Protein AF-A0A4R7LMK9-F1 (afdb_monomer_lite)

Secondary structure (DSSP, 8-state):
----PPP------S--SS-------------------------------HHHHHHHHHHHHHHHHHHH---HHHHHHHHHHHHH-TTS-HHHHHHHHHHHHHHHHHH-HHHHHHHH--TTHHHHHHHHHHHHHHHTTS--TT-TT-SS-EE-HHHHTTS-SEEEEEEEE-TT-EEEEEEEEESSTTSPPEEEEEEEETT---GGGEEEEEEEGGGHHHHHHHHHHHHHTTS--

pLDDT: mean 82.04, std 24.04, range [24.72, 98.75]

Foldseek 3Di:
DDDDDDDDDDDPDDPPDDDDDDDDDDDDDDDDDDDDDDDDDPPPPPPCPPLNVVVVVVLVVLLVVLQPDQDLVVLVVQLVCLVPDPSDDPVSSVVNNLSSLQSCCVRPVPSSCVPVNQLCVVVQVLQQVLQVVLVVPADLVQFPPDAGKDFDPCVVVVQFSGWIKGKGAHPQQKIWMWIWTGRGSPGQIKIKTWIARPPDPDPVRIDIDIGHPVCSVVSSVVRSVNCVVPGDD

Organism: NCBI:txid1242689

Sequence (233 aa):
MRSVCFEPDLYLVSALRRMCINCYISYLVAPLHMTIYDLAPVVGRIELTSEKKQIDKQVAVAKERISSLSDPKALLRFHENVERFQGIDEVQREDLIQLIEERLRSVSPSAATKVFGPKDSEAREILEQVFLRTCSEFDLSQNQVKNGVKTGGDMIAGRKHVDVYISYKNDDKWRASLAWLQDTTADVPNLRVEKLQVGSQDKTNREEALFTVLQVDLAEQKYRQMLRTIVHQ

Structure (mmCIF, N/CA/C/O backbone):
data_AF-A0A4R7LMK9-F1
#
_entry.id   AF-A0A4R7LMK9-F1
#
loop_
_atom_site.group_PDB
_atom_site.id
_atom_site.type_symbol
_atom_site.label_atom_id
_atom_site.label_alt_id
_atom_site.label_comp_id
_atom_site.label_asym_id
_atom_site.label_entity_id
_atom_site.label_seq_id
_atom_site.pdbx_PDB_ins_code
_atom_site.Cartn_x
_atom_site.Cartn_y
_atom_site.Cartn_z
_atom_site.occupancy
_atom_site.B_iso_or_equiv
_atom_site.auth_seq_id
_atom_site.auth_comp_id
_atom_site.auth_asym_id
_atom_site.auth_atom_id
_atom_site.pdbx_PDB_model_num
ATOM 1 N N . MET A 1 1 ? 18.761 -27.639 -23.276 1.00 37.62 1 MET A N 1
ATOM 2 C CA . MET A 1 1 ? 18.429 -28.199 -21.944 1.00 37.62 1 MET A CA 1
ATOM 3 C C . MET A 1 1 ? 17.131 -27.556 -21.479 1.00 37.62 1 MET A C 1
ATOM 5 O O . MET A 1 1 ? 16.884 -26.419 -21.843 1.00 37.62 1 MET A O 1
ATOM 9 N N . ARG A 1 2 ? 16.265 -28.352 -20.848 1.00 28.80 2 ARG A N 1
ATOM 10 C CA . ARG A 1 2 ? 14.797 -28.231 -20.835 1.00 28.80 2 ARG A CA 1
ATOM 11 C C . ARG A 1 2 ? 14.251 -26.950 -20.184 1.00 28.80 2 ARG A C 1
ATOM 13 O O . ARG A 1 2 ? 14.739 -26.533 -19.140 1.00 28.80 2 ARG A O 1
ATOM 20 N N . SER A 1 3 ? 13.200 -26.409 -20.803 1.00 35.91 3 SER A N 1
ATOM 21 C CA . SER A 1 3 ? 12.288 -25.401 -20.261 1.00 35.91 3 SER A CA 1
ATOM 22 C C . SER A 1 3 ? 11.519 -25.950 -19.060 1.00 35.91 3 SER A C 1
ATOM 24 O O . SER A 1 3 ? 11.050 -27.089 -19.108 1.00 35.91 3 SER A O 1
ATOM 26 N N . VAL A 1 4 ? 11.327 -25.130 -18.028 1.00 33.06 4 VAL A N 1
ATOM 27 C CA . VAL A 1 4 ? 10.379 -25.412 -16.943 1.00 33.06 4 VAL A CA 1
ATOM 28 C C . VAL A 1 4 ? 9.548 -24.152 -16.714 1.00 33.06 4 VAL A C 1
ATOM 30 O O . VAL A 1 4 ? 9.903 -23.288 -15.918 1.00 33.06 4 VAL A O 1
ATOM 33 N N . CYS A 1 5 ? 8.462 -24.035 -17.474 1.00 29.86 5 CYS A N 1
ATOM 34 C CA . CYS A 1 5 ? 7.319 -23.214 -17.097 1.00 29.86 5 CYS A CA 1
ATOM 35 C C . CYS A 1 5 ? 6.487 -24.060 -16.129 1.00 29.86 5 CYS A C 1
ATOM 37 O O . CYS A 1 5 ? 6.163 -25.206 -16.431 1.00 29.86 5 CYS A O 1
ATOM 39 N N . PHE A 1 6 ? 6.241 -23.524 -14.940 1.00 31.88 6 PHE A N 1
ATOM 40 C CA . PHE A 1 6 ? 5.515 -24.186 -13.863 1.00 31.88 6 PHE A CA 1
ATOM 41 C C . PHE A 1 6 ? 4.008 -24.111 -14.163 1.00 31.88 6 PHE A C 1
ATOM 43 O O . PHE A 1 6 ? 3.485 -23.015 -14.369 1.00 31.88 6 PHE A O 1
ATOM 50 N N . GLU A 1 7 ? 3.327 -25.256 -14.219 1.00 32.62 7 GLU A N 1
ATOM 51 C CA . GLU A 1 7 ? 1.860 -25.337 -14.243 1.00 32.62 7 GLU A CA 1
ATOM 52 C C . GLU A 1 7 ? 1.294 -24.989 -12.853 1.00 32.62 7 GLU A C 1
ATOM 54 O O . GLU A 1 7 ? 1.869 -25.419 -11.848 1.00 32.62 7 GLU A O 1
ATOM 59 N N . PRO A 1 8 ? 0.177 -24.246 -12.747 1.00 35.94 8 PRO A N 1
ATOM 60 C CA . PRO A 1 8 ? -0.530 -24.090 -11.487 1.00 35.94 8 PRO A CA 1
ATOM 61 C C . PRO A 1 8 ? -1.739 -25.032 -11.433 1.00 35.94 8 PRO A C 1
ATOM 63 O O . PRO A 1 8 ? -2.752 -24.789 -12.087 1.00 35.94 8 PRO A O 1
ATOM 66 N N . ASP A 1 9 ? -1.645 -26.067 -10.597 1.00 32.91 9 ASP A N 1
ATOM 67 C CA . ASP A 1 9 ? -2.795 -26.862 -10.163 1.00 32.91 9 ASP A CA 1
ATOM 68 C C . ASP A 1 9 ? -3.298 -26.388 -8.788 1.00 32.91 9 ASP A C 1
ATOM 70 O O . ASP A 1 9 ? -2.540 -26.256 -7.827 1.00 32.91 9 ASP A O 1
ATOM 74 N N . LEU A 1 10 ? -4.609 -26.133 -8.753 1.00 37.41 10 LEU A N 1
ATOM 75 C CA . LEU A 1 10 ? -5.544 -26.103 -7.622 1.00 37.41 10 LEU A CA 1
ATOM 76 C C . LEU A 1 10 ? -5.062 -25.588 -6.252 1.00 37.41 10 LEU A C 1
ATOM 78 O O . LEU A 1 10 ? -4.618 -26.361 -5.412 1.00 37.41 10 LEU A O 1
ATOM 82 N N . TYR A 1 11 ? -5.424 -24.341 -5.932 1.00 34.44 11 TYR A N 1
ATOM 83 C CA . TYR A 1 11 ? -5.913 -23.974 -4.593 1.00 34.44 11 TYR A CA 1
ATOM 84 C C . TYR A 1 11 ? -7.091 -22.998 -4.724 1.00 34.44 11 TYR A C 1
ATOM 86 O O . TYR A 1 11 ? -6.986 -21.789 -4.541 1.00 34.44 11 TYR A O 1
ATOM 94 N N . LEU A 1 12 ? -8.244 -23.563 -5.090 1.00 40.00 12 LEU A N 1
ATOM 95 C CA . LEU A 1 12 ? -9.549 -22.957 -4.856 1.00 40.00 12 LEU A CA 1
ATOM 96 C C . LEU A 1 12 ? -9.924 -23.211 -3.384 1.00 40.00 12 LEU A C 1
ATOM 98 O O . LEU A 1 12 ? -9.731 -24.324 -2.903 1.00 40.00 12 LEU A O 1
ATOM 102 N N . VAL A 1 13 ? -10.528 -22.204 -2.742 1.00 37.47 13 VAL A N 1
ATOM 103 C CA . VAL A 1 13 ? -11.189 -22.172 -1.410 1.00 37.47 13 VAL A CA 1
ATOM 104 C C . VAL A 1 13 ? -10.466 -21.263 -0.403 1.00 37.47 13 VAL A C 1
ATOM 106 O O . VAL A 1 13 ? -9.799 -21.719 0.520 1.00 37.47 13 VAL A O 1
ATOM 109 N N . SER A 1 14 ? -10.675 -19.949 -0.563 1.00 34.84 14 SER A N 1
ATOM 110 C CA . SER A 1 14 ? -10.770 -18.979 0.554 1.00 34.84 14 SER A CA 1
ATOM 111 C C . SER A 1 14 ? -11.263 -17.572 0.150 1.00 34.84 14 SER A C 1
ATOM 113 O O . SER A 1 14 ? -11.547 -16.766 1.030 1.00 34.84 14 SER A O 1
ATOM 115 N N . ALA A 1 15 ? -11.481 -17.271 -1.136 1.00 33.56 15 ALA A N 1
ATOM 116 C CA . ALA A 1 15 ? -11.862 -15.928 -1.607 1.00 33.56 15 ALA A CA 1
ATOM 117 C C . ALA A 1 15 ? -13.372 -15.715 -1.887 1.00 33.56 15 ALA A C 1
ATOM 119 O O . ALA A 1 15 ? -13.746 -15.044 -2.844 1.00 33.56 15 ALA A O 1
ATOM 120 N N . LEU A 1 16 ? -14.270 -16.262 -1.059 1.00 34.69 16 LEU A N 1
ATOM 121 C CA . LEU A 1 16 ? -15.720 -15.998 -1.150 1.00 34.69 16 LEU A CA 1
ATOM 122 C C . LEU A 1 16 ? -16.279 -15.484 0.179 1.00 34.69 16 LEU A C 1
ATOM 124 O O . LEU A 1 16 ? -17.093 -16.140 0.828 1.00 34.69 16 LEU A O 1
ATOM 128 N N . ARG A 1 17 ? -15.839 -14.289 0.598 1.00 38.25 17 ARG A N 1
ATOM 129 C CA . ARG A 1 17 ? -16.524 -13.552 1.675 1.00 38.25 17 ARG A CA 1
ATOM 130 C C . ARG A 1 17 ? -16.556 -12.025 1.573 1.00 38.25 17 ARG A C 1
ATOM 132 O O . ARG A 1 17 ? -17.010 -11.396 2.519 1.00 38.25 17 ARG A O 1
ATOM 139 N N . ARG A 1 18 ? -16.163 -11.416 0.449 1.00 39.69 18 ARG A N 1
ATOM 140 C CA . ARG A 1 18 ? -16.320 -9.962 0.233 1.00 39.69 18 ARG A CA 1
ATOM 141 C C . ARG A 1 18 ? -16.639 -9.614 -1.222 1.00 39.69 18 ARG A C 1
ATOM 143 O O . ARG A 1 18 ? -15.867 -8.940 -1.880 1.00 39.69 18 ARG A O 1
ATOM 150 N N . MET A 1 19 ? -17.779 -10.076 -1.730 1.00 32.81 19 MET A N 1
ATOM 151 C CA . MET A 1 19 ? -18.408 -9.503 -2.929 1.00 32.81 19 MET A CA 1
ATOM 152 C C . MET A 1 19 ? -19.924 -9.696 -2.849 1.00 32.81 19 MET A C 1
ATOM 154 O O . MET A 1 19 ? -20.408 -10.807 -3.031 1.00 32.81 19 MET A O 1
ATOM 158 N N . CYS A 1 20 ? -20.631 -8.614 -2.528 1.00 31.48 20 CYS A N 1
ATOM 159 C CA . CYS A 1 20 ? -22.032 -8.253 -2.813 1.00 31.48 20 CYS A CA 1
ATOM 160 C C . CYS A 1 20 ? -22.280 -7.026 -1.912 1.00 31.48 20 CYS A C 1
ATOM 162 O O . CYS A 1 20 ? -22.049 -7.111 -0.716 1.00 31.48 20 CYS A O 1
ATOM 164 N N . ILE A 1 21 ? -22.663 -5.842 -2.383 1.00 35.81 21 ILE A N 1
ATOM 165 C CA . ILE A 1 21 ? -23.844 -5.546 -3.194 1.00 35.81 21 ILE A CA 1
ATOM 166 C C . ILE A 1 21 ? -23.544 -4.311 -4.061 1.00 35.81 21 ILE A C 1
ATOM 168 O O . ILE A 1 21 ? -23.331 -3.224 -3.539 1.00 35.81 21 ILE A O 1
ATOM 172 N N . ASN A 1 22 ? -23.570 -4.470 -5.383 1.00 33.06 22 ASN A N 1
ATOM 173 C CA . ASN A 1 22 ? -24.207 -3.502 -6.280 1.00 33.06 22 ASN A CA 1
ATOM 174 C C . ASN A 1 22 ? -24.454 -4.179 -7.630 1.00 33.06 22 ASN A C 1
ATOM 176 O O . ASN A 1 22 ? -23.623 -4.192 -8.535 1.00 33.06 22 ASN A O 1
ATOM 180 N N . CYS A 1 23 ? -25.616 -4.825 -7.697 1.00 35.12 23 CYS A N 1
ATOM 181 C CA . CYS A 1 23 ? -26.185 -5.407 -8.899 1.00 35.12 23 CYS A CA 1
ATOM 182 C C . CYS A 1 23 ? -26.951 -4.328 -9.676 1.00 35.12 23 CYS A C 1
ATOM 184 O O . CYS A 1 23 ? -27.783 -3.626 -9.110 1.00 35.12 23 CYS A O 1
ATOM 186 N N . TYR A 1 24 ? -26.679 -4.250 -10.978 1.00 35.84 24 TYR A N 1
ATOM 187 C CA . TYR A 1 24 ? -27.678 -4.387 -12.042 1.00 35.84 24 TYR A CA 1
ATOM 188 C C . TYR A 1 24 ? -29.118 -3.929 -11.736 1.00 35.84 24 TYR A C 1
ATOM 190 O O . TYR A 1 24 ? -29.869 -4.682 -11.128 1.00 35.84 24 TYR A O 1
ATOM 198 N N . ILE A 1 25 ? -29.544 -2.809 -12.338 1.00 35.81 25 ILE A N 1
ATOM 199 C CA . ILE A 1 25 ? -30.843 -2.705 -13.031 1.00 35.81 25 ILE A CA 1
ATOM 200 C C . ILE A 1 25 ? -30.643 -1.831 -14.279 1.00 35.81 25 ILE A C 1
ATOM 202 O O . ILE A 1 25 ? -30.427 -0.627 -14.187 1.00 35.81 25 ILE A O 1
ATOM 206 N N . SER A 1 26 ? -30.725 -2.447 -15.457 1.00 38.16 26 SER A N 1
ATOM 207 C CA . SER A 1 26 ? -31.083 -1.765 -16.705 1.00 38.16 26 SER A CA 1
ATOM 208 C C . SER A 1 26 ? -32.557 -2.053 -16.974 1.00 38.16 26 SER A C 1
ATOM 210 O O . SER A 1 26 ? -32.934 -3.215 -16.873 1.00 38.16 26 SER A O 1
ATOM 212 N N . TYR A 1 27 ? -33.365 -1.030 -17.272 1.00 33.84 27 TYR A N 1
ATOM 213 C CA . TYR A 1 27 ? -34.344 -0.953 -18.376 1.00 33.84 27 TYR A CA 1
ATOM 214 C C . TYR A 1 27 ? -35.380 0.169 -18.157 1.00 33.84 27 TYR A C 1
ATOM 216 O O . TYR A 1 27 ? -35.880 0.360 -17.054 1.00 33.84 27 TYR A O 1
ATOM 224 N N . LEU A 1 28 ? -35.745 0.791 -19.290 1.00 33.31 28 LEU A N 1
ATOM 225 C CA . LEU A 1 28 ? -36.961 1.562 -19.615 1.00 33.31 28 LEU A CA 1
ATOM 226 C C . LEU A 1 28 ? -37.014 3.060 -19.269 1.00 33.31 28 LEU A C 1
ATOM 228 O O . LEU A 1 28 ? -37.297 3.449 -18.144 1.00 33.31 28 LEU A O 1
ATOM 232 N N . VAL A 1 29 ? -36.943 3.894 -20.319 1.00 32.19 29 VAL A N 1
ATOM 233 C CA . VAL A 1 29 ? -37.694 5.159 -20.385 1.00 32.19 29 VAL A CA 1
ATOM 234 C C . VAL A 1 29 ? -38.287 5.333 -21.790 1.00 32.19 29 VAL A C 1
ATOM 236 O O . VAL A 1 29 ? -37.568 5.559 -22.759 1.00 32.19 29 VAL A O 1
ATOM 239 N N . ALA A 1 30 ? -39.614 5.261 -21.875 1.00 31.61 30 ALA A N 1
ATOM 240 C CA . ALA A 1 30 ? -40.430 6.016 -22.823 1.00 31.61 30 ALA A CA 1
ATOM 241 C C . ALA A 1 30 ? -41.624 6.607 -22.039 1.00 31.61 30 ALA A C 1
ATOM 243 O O . ALA A 1 30 ? -42.015 6.027 -21.023 1.00 31.61 30 ALA A O 1
ATOM 244 N N . PRO A 1 31 ? -42.159 7.776 -22.438 1.00 49.94 31 PRO A N 1
ATOM 245 C CA . PRO A 1 31 ? -42.809 8.701 -21.517 1.00 49.94 31 PRO A CA 1
ATOM 246 C C . PRO A 1 31 ? -44.334 8.572 -21.535 1.00 49.94 31 PRO A C 1
ATOM 248 O O . PRO A 1 31 ? -44.941 8.512 -22.602 1.00 49.94 31 PRO A O 1
ATOM 251 N N . LEU A 1 32 ? -44.964 8.643 -20.361 1.00 34.53 32 LEU A N 1
ATOM 252 C CA . LEU A 1 32 ? -46.380 8.981 -20.247 1.00 34.53 32 LEU A CA 1
ATOM 253 C C . LEU A 1 32 ? -46.593 10.077 -19.200 1.00 34.53 32 LEU A C 1
ATOM 255 O O . LEU A 1 32 ? -45.971 10.116 -18.144 1.00 34.53 32 LEU A O 1
ATOM 259 N N . HIS A 1 33 ? -47.445 10.998 -19.627 1.00 32.94 33 HIS A N 1
ATOM 260 C CA . HIS A 1 33 ? -47.893 12.250 -19.039 1.00 32.94 33 HIS A CA 1
ATOM 261 C C . HIS A 1 33 ? -48.640 12.115 -17.698 1.00 32.94 33 HIS A C 1
ATOM 263 O O . HIS A 1 33 ? -49.205 11.066 -17.411 1.00 32.94 33 HIS A O 1
ATOM 269 N N . MET A 1 34 ? -48.782 13.282 -17.039 1.00 24.72 34 MET A N 1
ATOM 270 C CA . MET A 1 34 ? -49.748 13.649 -15.979 1.00 24.72 34 MET A CA 1
ATOM 271 C C . MET A 1 34 ? -49.436 13.111 -14.570 1.00 24.72 34 MET A C 1
ATOM 273 O O . MET A 1 34 ? -49.134 11.944 -14.399 1.00 24.72 34 MET A O 1
ATOM 277 N N . THR A 1 35 ? -49.494 13.880 -13.481 1.00 31.81 35 THR A N 1
ATOM 278 C CA . THR A 1 35 ? -50.023 15.232 -13.225 1.00 31.81 35 THR A CA 1
ATOM 279 C C . THR A 1 35 ? -49.386 15.761 -11.939 1.00 31.81 35 THR A C 1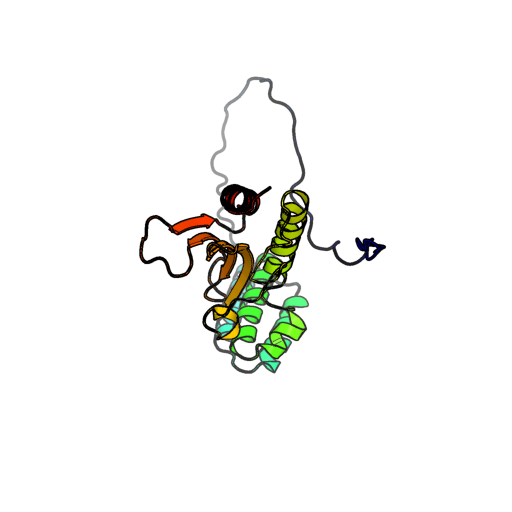
ATOM 281 O O . THR A 1 35 ? -49.154 15.008 -10.999 1.00 31.81 35 THR A O 1
ATOM 284 N N . ILE A 1 36 ? -49.154 17.071 -11.905 1.00 36.91 36 ILE A N 1
ATOM 285 C CA . ILE A 1 36 ? -48.887 17.872 -10.709 1.00 36.91 36 ILE A CA 1
ATOM 286 C C . ILE A 1 36 ? -50.154 17.869 -9.848 1.00 36.91 36 ILE A C 1
ATOM 288 O O . ILE A 1 36 ? -51.176 18.291 -10.369 1.00 36.91 36 ILE A O 1
ATOM 292 N N . TYR A 1 37 ? -50.080 17.430 -8.589 1.00 29.05 37 TYR A N 1
ATOM 293 C CA . TYR A 1 37 ? -50.735 18.055 -7.428 1.00 29.05 37 TYR A CA 1
ATOM 294 C C . TYR A 1 37 ? -50.064 17.553 -6.140 1.00 29.05 37 TYR A C 1
ATOM 296 O O . TYR A 1 37 ? -50.008 16.354 -5.891 1.00 29.05 37 TYR A O 1
ATOM 304 N N . ASP A 1 38 ? -49.533 18.523 -5.392 1.00 33.34 38 ASP A N 1
ATOM 305 C CA . ASP A 1 38 ? -49.321 18.587 -3.944 1.00 33.34 38 ASP A CA 1
ATOM 306 C C . ASP A 1 38 ? -48.734 17.379 -3.204 1.00 33.34 38 ASP A C 1
ATOM 308 O O . ASP A 1 38 ? -49.377 16.351 -3.032 1.00 33.34 38 ASP A O 1
ATOM 312 N N . LEU A 1 39 ? -47.522 17.577 -2.665 1.00 30.62 39 LEU A N 1
ATOM 313 C CA . LEU A 1 39 ? -47.178 17.440 -1.238 1.00 30.62 39 LEU A CA 1
ATOM 314 C C . LEU A 1 39 ? -45.649 17.556 -1.077 1.00 30.62 39 LEU A C 1
ATOM 316 O O . LEU A 1 39 ? -44.918 16.568 -1.055 1.00 30.62 39 LEU A O 1
ATOM 320 N N . ALA A 1 40 ? -45.151 18.782 -0.921 1.00 31.36 40 ALA A N 1
ATOM 321 C CA . ALA A 1 40 ? -43.914 19.024 -0.181 1.00 31.36 40 ALA A CA 1
ATOM 322 C C . ALA A 1 40 ? -44.292 19.700 1.152 1.00 31.36 40 ALA A C 1
ATOM 324 O O . ALA A 1 40 ? -45.221 20.508 1.140 1.00 31.36 40 ALA A O 1
ATOM 325 N N . PRO A 1 41 ? -43.608 19.448 2.286 1.00 38.25 41 PRO A N 1
ATOM 326 C CA . PRO A 1 41 ? -42.420 18.622 2.471 1.00 38.25 41 PRO A CA 1
ATOM 327 C C . PRO A 1 41 ? -42.631 17.555 3.564 1.00 38.25 41 PRO A C 1
ATOM 329 O O . PRO A 1 41 ? -42.744 17.888 4.741 1.00 38.25 41 PRO A O 1
ATOM 332 N N . VAL A 1 42 ? -42.530 16.261 3.246 1.00 41.16 42 VAL A N 1
ATOM 333 C CA . VAL A 1 42 ? -42.122 15.283 4.277 1.00 41.16 42 VAL A CA 1
ATOM 334 C C . VAL A 1 42 ? -40.597 15.306 4.352 1.00 41.16 42 VAL A C 1
ATOM 336 O O . VAL A 1 42 ? -39.915 14.310 4.146 1.00 41.16 42 VAL A O 1
ATOM 339 N N . VAL A 1 43 ? -40.033 16.475 4.674 1.00 42.66 43 VAL A N 1
ATOM 340 C CA . VAL A 1 43 ? -38.755 16.505 5.389 1.00 42.66 43 VAL A CA 1
ATOM 341 C C . VAL A 1 43 ? -39.132 16.180 6.825 1.00 42.66 43 VAL A C 1
ATOM 343 O O . VAL A 1 43 ? -39.232 17.049 7.690 1.00 42.66 43 VAL A O 1
ATOM 346 N N . GLY A 1 44 ? -39.457 14.903 7.039 1.00 39.12 44 GLY A N 1
ATOM 347 C CA . GLY A 1 44 ? -39.558 14.338 8.364 1.00 39.12 44 GLY A CA 1
ATOM 348 C C . GLY A 1 44 ? -38.216 14.599 9.015 1.00 39.12 44 GLY A C 1
ATOM 349 O O . GLY A 1 44 ? -37.203 14.018 8.637 1.00 39.12 44 GLY A O 1
ATOM 350 N N . ARG A 1 45 ? -38.200 15.540 9.954 1.00 44.09 45 ARG A N 1
ATOM 351 C CA . ARG A 1 45 ? -37.156 15.643 10.956 1.00 44.09 45 ARG A CA 1
ATOM 352 C C . ARG A 1 45 ? -37.184 14.282 11.654 1.00 44.09 45 ARG A C 1
ATOM 354 O O . ARG A 1 45 ? -38.049 14.053 12.488 1.00 44.09 45 ARG A O 1
ATOM 361 N N . ILE A 1 46 ? -36.349 13.344 11.200 1.00 48.12 46 ILE A N 1
ATOM 362 C CA . ILE A 1 46 ? -36.231 12.017 11.800 1.00 48.12 46 ILE A CA 1
ATOM 363 C C . ILE A 1 46 ? -35.713 12.286 13.207 1.00 48.12 46 ILE A C 1
ATOM 365 O O . ILE A 1 46 ? -34.527 12.549 13.407 1.00 48.12 46 ILE A O 1
ATOM 369 N N . GLU A 1 47 ? -36.621 12.323 14.176 1.00 49.69 47 GLU A N 1
ATOM 370 C CA . GLU A 1 47 ? -36.267 12.243 15.580 1.00 49.69 47 GLU A CA 1
ATOM 371 C C . GLU A 1 47 ? -35.569 10.896 15.746 1.00 49.69 47 GLU A C 1
ATOM 373 O O . GLU A 1 47 ? -36.205 9.846 15.795 1.00 49.69 47 GLU A O 1
ATOM 378 N N . LEU A 1 48 ? -34.232 10.919 15.716 1.00 54.72 48 LEU A N 1
ATOM 379 C CA . LEU A 1 48 ? -33.410 9.779 16.097 1.00 54.72 48 LEU A CA 1
ATOM 380 C C . LEU A 1 48 ? -33.970 9.266 17.422 1.00 54.72 48 LEU A C 1
ATOM 382 O O . LEU A 1 48 ? -34.019 10.023 18.397 1.00 54.72 48 LEU A O 1
ATOM 386 N N . THR A 1 49 ? -34.429 8.013 17.432 1.00 68.00 49 THR A N 1
ATOM 387 C CA . THR A 1 49 ? -34.995 7.390 18.628 1.00 68.00 49 THR A CA 1
ATOM 388 C C . THR A 1 49 ? -34.021 7.588 19.791 1.00 68.00 49 THR A C 1
ATOM 390 O O . THR A 1 49 ? -32.798 7.568 19.609 1.00 68.00 49 THR A O 1
ATOM 393 N N . SER A 1 50 ? -34.542 7.845 20.992 1.00 75.31 50 SER A N 1
ATOM 394 C CA . SER A 1 50 ? -33.724 8.112 22.186 1.00 75.31 50 SER A CA 1
ATOM 395 C C . SER A 1 50 ? -32.645 7.043 22.407 1.00 75.31 50 SER A C 1
ATOM 397 O O . SER A 1 50 ? -31.534 7.368 22.825 1.00 75.31 50 SER A O 1
ATOM 399 N N . GLU A 1 51 ? -32.951 5.796 22.047 1.00 76.75 51 GLU A N 1
ATOM 400 C CA . GLU A 1 51 ? -32.050 4.643 22.054 1.00 76.75 51 GLU A CA 1
ATOM 401 C C . GLU A 1 51 ? -30.906 4.767 21.044 1.00 76.75 51 GLU A C 1
ATOM 403 O O . GLU A 1 51 ? -29.747 4.620 21.428 1.00 76.75 51 GLU A O 1
ATOM 408 N N . LYS A 1 52 ? -31.186 5.123 19.782 1.00 82.25 52 LYS A N 1
ATOM 409 C CA . LYS A 1 52 ? -30.138 5.332 18.770 1.00 82.25 52 LYS A CA 1
ATOM 410 C C . LYS A 1 52 ? -29.196 6.463 19.179 1.00 82.25 52 LYS A C 1
ATOM 412 O O . LYS A 1 52 ? -27.982 6.296 19.171 1.00 82.25 52 LYS A O 1
ATOM 417 N N . LYS A 1 53 ? -29.752 7.569 19.680 1.00 83.44 53 LYS A N 1
ATOM 418 C CA . LYS A 1 53 ? -28.958 8.688 20.213 1.00 83.44 53 LYS A CA 1
ATOM 419 C C . LYS A 1 53 ? -28.093 8.279 21.413 1.00 83.44 53 LYS A C 1
ATOM 421 O O . LYS A 1 53 ? -27.042 8.877 21.642 1.00 83.44 53 LYS A O 1
ATOM 426 N N . GLN A 1 54 ? -28.531 7.301 22.204 1.00 89.31 54 GLN A N 1
ATOM 427 C CA . GLN A 1 54 ? -27.761 6.769 23.325 1.00 89.31 54 GLN A CA 1
ATOM 428 C C . GLN A 1 54 ? -26.633 5.842 22.852 1.00 89.31 54 GLN A C 1
ATOM 430 O O . GLN A 1 54 ? -25.520 5.946 23.369 1.00 89.31 54 GLN A O 1
ATOM 435 N N . ILE A 1 55 ? -26.892 4.992 21.858 1.00 89.50 55 ILE A N 1
ATOM 436 C CA . ILE A 1 55 ? -25.886 4.126 21.229 1.00 89.50 55 ILE A CA 1
ATOM 437 C C . ILE A 1 55 ? -24.796 4.975 20.569 1.00 89.50 55 ILE A C 1
ATOM 439 O O . ILE A 1 55 ? -23.618 4.769 20.847 1.00 89.50 55 ILE A O 1
ATOM 443 N N . ASP A 1 56 ? -25.168 6.004 19.806 1.00 90.31 56 ASP A N 1
ATOM 444 C CA . ASP A 1 56 ? -24.209 6.898 19.142 1.00 90.31 56 ASP A CA 1
ATOM 445 C C . ASP A 1 56 ? -23.265 7.576 20.151 1.00 90.31 56 ASP A C 1
ATOM 447 O O . ASP A 1 56 ? -22.058 7.688 19.927 1.00 90.31 56 ASP A O 1
ATOM 451 N N . LYS A 1 57 ? -23.789 7.971 21.320 1.00 91.12 57 LYS A N 1
ATOM 452 C CA . LYS A 1 57 ? -22.965 8.496 22.422 1.00 91.12 57 LYS A CA 1
ATOM 453 C C . LYS A 1 57 ? -22.008 7.446 22.977 1.00 91.12 57 LYS A C 1
ATOM 455 O O . LYS A 1 57 ? -20.863 7.773 23.276 1.00 91.12 57 LYS A O 1
ATOM 460 N N . GLN A 1 58 ? -22.461 6.205 23.145 1.00 91.31 58 GLN A N 1
ATOM 461 C CA . GLN A 1 58 ? -21.603 5.118 23.621 1.00 91.31 58 GLN A CA 1
ATOM 462 C C . GLN A 1 58 ? -20.493 4.802 22.617 1.00 91.31 58 GLN A C 1
ATOM 464 O O . GLN A 1 58 ? -19.350 4.619 23.031 1.00 91.31 58 GLN A O 1
ATOM 469 N N . VAL A 1 59 ? -20.800 4.811 21.318 1.00 92.31 59 VAL A N 1
ATOM 470 C CA . VAL A 1 59 ? -19.810 4.658 20.243 1.00 92.31 59 VAL A CA 1
ATOM 471 C C . VAL A 1 59 ? -18.782 5.788 20.299 1.00 92.31 59 VAL A C 1
ATOM 473 O O . VAL A 1 59 ? -17.585 5.516 20.262 1.00 92.31 59 VAL A O 1
ATOM 476 N N . ALA A 1 60 ? -19.211 7.041 20.477 1.00 93.25 60 ALA A N 1
ATOM 477 C CA . ALA A 1 60 ? -18.290 8.169 20.624 1.00 93.25 60 ALA A CA 1
ATOM 478 C C . ALA A 1 60 ? -17.352 8.005 21.837 1.00 93.25 60 ALA A C 1
ATOM 480 O O . ALA A 1 60 ? -16.140 8.162 21.713 1.00 93.25 60 ALA A O 1
ATOM 481 N N . VAL A 1 61 ? -17.888 7.606 22.997 1.00 93.94 61 VAL A N 1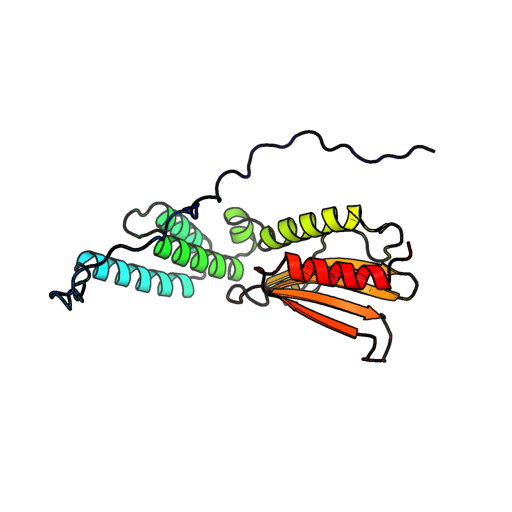
ATOM 482 C CA . VAL A 1 61 ? -17.079 7.321 24.197 1.00 93.94 61 VAL A CA 1
ATOM 483 C C . VAL A 1 61 ? -16.112 6.157 23.960 1.00 93.94 61 VAL A C 1
ATOM 485 O O . VAL A 1 61 ? -14.973 6.189 24.431 1.00 93.94 61 VAL A O 1
ATOM 488 N N . ALA A 1 62 ? -16.541 5.126 23.229 1.00 93.00 62 ALA A N 1
ATOM 489 C CA . ALA A 1 62 ? -15.683 4.005 22.871 1.00 93.00 62 ALA A CA 1
ATOM 490 C C . ALA A 1 62 ? -14.522 4.451 21.973 1.00 93.00 62 ALA A C 1
ATOM 492 O O . ALA A 1 62 ? -13.387 4.067 22.253 1.00 93.00 62 ALA A O 1
ATOM 493 N N . LYS A 1 63 ? -14.776 5.303 20.968 1.00 94.94 63 LYS A N 1
ATOM 494 C CA . LYS A 1 63 ? -13.735 5.861 20.088 1.00 94.94 63 LYS A CA 1
ATOM 495 C C . LYS A 1 63 ? -12.655 6.593 20.896 1.00 94.94 63 LYS A C 1
ATOM 497 O O . LYS A 1 63 ? -11.480 6.254 20.786 1.00 94.94 63 LYS A O 1
ATOM 502 N N . GLU A 1 64 ? -13.044 7.489 21.803 1.00 93.94 64 GLU A N 1
ATOM 503 C CA . GLU A 1 64 ? -12.100 8.197 22.692 1.00 93.94 64 GLU A CA 1
ATOM 504 C C . GLU A 1 64 ? -11.272 7.240 23.569 1.00 93.94 64 GLU A C 1
ATOM 506 O O . GLU A 1 64 ? -10.060 7.397 23.768 1.00 93.94 64 GLU A O 1
ATOM 511 N N . ARG A 1 65 ? -11.918 6.191 24.087 1.00 93.25 65 ARG A N 1
ATOM 512 C CA . ARG A 1 65 ? -11.249 5.191 24.920 1.00 93.25 65 ARG A CA 1
ATOM 513 C C . ARG A 1 65 ? -10.261 4.333 24.130 1.00 93.25 65 ARG A C 1
ATOM 515 O O . ARG A 1 65 ? -9.202 4.008 24.661 1.00 93.25 65 ARG A O 1
ATOM 522 N N . ILE A 1 66 ? -10.584 3.965 22.892 1.00 93.69 66 ILE A N 1
ATOM 523 C CA . ILE A 1 66 ? -9.682 3.206 22.016 1.00 93.69 66 ILE A CA 1
ATOM 524 C C . ILE A 1 66 ? -8.447 4.052 21.698 1.00 93.69 66 ILE A C 1
ATOM 526 O O . ILE A 1 66 ? -7.327 3.578 21.888 1.00 93.69 66 ILE A O 1
ATOM 530 N N . SER A 1 67 ? -8.638 5.319 21.320 1.00 91.00 67 SER A N 1
ATOM 531 C CA . SER A 1 67 ? -7.548 6.244 20.979 1.00 91.00 67 SER A CA 1
ATOM 532 C C . SER A 1 67 ? -6.536 6.433 22.115 1.00 91.00 67 SER A C 1
ATOM 534 O O . SER A 1 67 ? -5.336 6.568 21.872 1.00 91.00 67 SER A O 1
ATOM 536 N N . SER A 1 68 ? -6.998 6.399 23.367 1.00 92.00 68 SER A N 1
ATOM 537 C CA . SER A 1 68 ? -6.147 6.562 24.555 1.00 92.00 68 SER A CA 1
ATOM 538 C C . SER A 1 68 ? -5.535 5.256 25.080 1.00 92.00 68 SER A C 1
ATOM 540 O O . SER A 1 68 ? -4.574 5.295 25.852 1.00 92.00 68 SER A O 1
ATOM 542 N N . LEU A 1 69 ? -6.031 4.089 24.660 1.00 92.44 69 LEU A N 1
ATOM 543 C CA . LEU A 1 69 ? -5.582 2.797 25.179 1.00 92.44 69 LEU A CA 1
ATOM 544 C C . LEU A 1 69 ? -4.152 2.466 24.726 1.00 92.44 69 LEU A C 1
ATOM 546 O O . LEU A 1 69 ? -3.811 2.615 23.556 1.00 92.44 69 LEU A O 1
ATOM 550 N N . SER A 1 70 ? -3.312 1.971 25.633 1.00 93.12 70 SER A N 1
ATOM 551 C CA . SER A 1 70 ? -1.939 1.527 25.331 1.00 93.12 70 SER A CA 1
ATOM 552 C C . SER A 1 70 ? -1.677 0.057 25.662 1.00 93.12 70 SER A C 1
ATOM 554 O O . SER A 1 70 ? -0.595 -0.439 25.376 1.00 93.12 70 SER A O 1
ATOM 556 N N . ASP A 1 71 ? -2.642 -0.658 26.250 1.00 95.06 71 ASP A N 1
ATOM 557 C CA . ASP A 1 71 ? -2.526 -2.096 26.517 1.00 95.06 71 ASP A CA 1
ATOM 558 C C . ASP A 1 71 ? -3.057 -2.910 25.319 1.00 95.06 71 ASP A C 1
ATOM 560 O O . ASP A 1 71 ? -4.268 -2.890 25.060 1.00 95.06 71 ASP A O 1
ATOM 564 N N . PRO A 1 72 ? -2.203 -3.688 24.622 1.00 94.62 72 PRO A N 1
ATOM 565 C CA . PRO A 1 72 ? -2.627 -4.547 23.518 1.00 94.62 72 PRO A CA 1
ATOM 566 C C . PRO A 1 72 ? -3.712 -5.550 23.912 1.00 94.62 72 PRO A C 1
ATOM 568 O O . PRO A 1 72 ? -4.625 -5.809 23.133 1.00 94.62 72 PRO A O 1
ATOM 571 N N . LYS A 1 73 ? -3.661 -6.113 25.129 1.00 95.38 73 LYS A N 1
ATOM 572 C CA . LYS A 1 73 ? -4.658 -7.104 25.571 1.00 95.38 73 LYS A CA 1
ATOM 573 C C . LYS A 1 73 ? -6.026 -6.466 25.768 1.00 95.38 73 LYS A C 1
ATOM 575 O O . LYS A 1 73 ? -7.053 -7.106 25.551 1.00 95.38 73 LYS A O 1
ATOM 580 N N . ALA A 1 74 ? -6.063 -5.21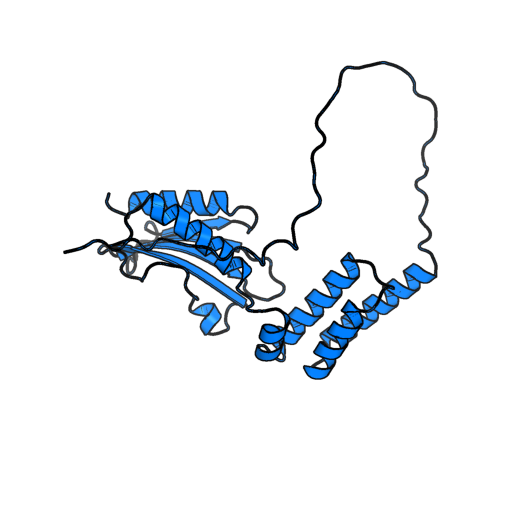8 26.224 1.00 94.06 74 ALA A N 1
ATOM 581 C CA . ALA A 1 74 ? -7.303 -4.472 26.335 1.00 94.06 74 ALA A CA 1
ATOM 582 C C . ALA A 1 74 ? -7.877 -4.122 24.950 1.00 94.06 74 ALA A C 1
ATOM 584 O O . ALA A 1 74 ? -9.079 -4.290 24.769 1.00 94.06 74 ALA A O 1
ATOM 585 N N . LEU A 1 75 ? -7.042 -3.758 23.966 1.00 95.25 75 LEU A N 1
ATOM 586 C CA . LEU A 1 75 ? -7.481 -3.538 22.576 1.00 95.25 75 LEU A CA 1
ATOM 587 C C . LEU A 1 75 ? -8.073 -4.809 21.947 1.00 95.25 75 LEU A C 1
ATOM 589 O O . LEU A 1 75 ? -9.146 -4.754 21.356 1.00 95.25 75 LEU A O 1
ATOM 593 N N . LEU A 1 76 ? -7.432 -5.966 22.142 1.00 94.75 76 LEU A N 1
ATOM 594 C CA . LEU A 1 76 ? -7.940 -7.253 21.648 1.00 94.75 76 LEU A CA 1
ATOM 595 C C . LEU A 1 76 ? -9.293 -7.627 22.268 1.00 94.75 76 LEU A C 1
ATOM 597 O O . LEU A 1 76 ? -10.206 -8.044 21.564 1.00 94.75 76 LEU A O 1
ATOM 601 N N . ARG A 1 77 ? -9.464 -7.410 23.576 1.00 96.12 77 ARG A N 1
ATOM 602 C CA . ARG A 1 77 ? -10.768 -7.602 24.233 1.00 96.12 77 ARG A CA 1
ATOM 603 C C . ARG A 1 77 ? -11.828 -6.643 23.694 1.00 96.12 77 ARG A C 1
ATOM 605 O O . ARG A 1 77 ? -12.982 -7.030 23.554 1.00 96.12 77 ARG A O 1
ATOM 612 N N . PHE A 1 78 ? -11.450 -5.398 23.397 1.00 94.62 78 PHE A N 1
ATOM 613 C CA . PHE A 1 78 ? -12.344 -4.439 22.750 1.00 94.62 78 PHE A CA 1
ATOM 614 C C . PHE A 1 78 ? -12.794 -4.934 21.376 1.00 94.62 78 PHE A C 1
ATOM 616 O O . PHE A 1 78 ? -13.990 -4.899 21.106 1.00 94.62 78 PHE A O 1
ATOM 623 N N . HIS A 1 79 ? -11.872 -5.453 20.565 1.00 95.38 79 HIS A N 1
ATOM 624 C CA . HIS A 1 79 ? -12.186 -6.041 19.265 1.00 95.38 79 HIS A CA 1
ATOM 625 C C . HIS A 1 79 ? -13.217 -7.172 19.387 1.00 95.38 79 HIS A C 1
ATOM 627 O O . HIS A 1 79 ? -14.277 -7.105 18.773 1.00 95.38 79 HIS A O 1
ATOM 633 N N . GLU A 1 80 ? -12.967 -8.154 20.260 1.00 95.25 80 GLU A N 1
ATOM 634 C CA . GLU A 1 80 ? -13.895 -9.274 20.490 1.00 95.25 80 GLU A CA 1
ATOM 635 C C . GLU A 1 80 ? -15.288 -8.809 20.945 1.00 95.25 80 GLU A C 1
ATOM 637 O O . GLU A 1 80 ? -16.308 -9.384 20.557 1.00 95.25 80 GLU A O 1
ATOM 642 N N . ASN A 1 81 ? -15.345 -7.764 21.776 1.00 95.00 81 ASN A N 1
ATOM 643 C CA . ASN A 1 81 ? -16.608 -7.193 22.233 1.00 95.00 81 ASN A CA 1
ATOM 644 C C . ASN A 1 81 ? -17.350 -6.488 21.095 1.00 95.00 81 ASN A C 1
ATOM 646 O O . ASN A 1 81 ? -18.559 -6.674 20.962 1.00 95.00 81 ASN A O 1
ATOM 650 N N . VAL A 1 82 ? -16.637 -5.703 20.281 1.00 94.56 82 VAL A N 1
ATOM 651 C CA . VAL A 1 82 ? -17.203 -5.006 19.121 1.00 94.56 82 VAL A CA 1
ATOM 652 C C . VAL A 1 82 ? -17.765 -6.014 18.127 1.00 94.56 82 VAL A C 1
ATOM 654 O O . VAL A 1 82 ? -18.905 -5.848 17.717 1.00 94.56 82 VAL A O 1
ATOM 657 N N . GLU A 1 83 ? -17.052 -7.095 17.803 1.00 92.56 83 GLU A N 1
ATOM 658 C CA . GLU A 1 83 ? -17.543 -8.129 16.878 1.00 92.56 83 GLU A CA 1
ATOM 659 C C . GLU A 1 83 ? -18.835 -8.805 17.359 1.00 92.56 83 GLU A C 1
ATOM 661 O O . GLU A 1 83 ? -19.719 -9.115 16.562 1.00 92.56 83 GLU A O 1
ATOM 666 N N . ARG A 1 84 ? -18.974 -9.029 18.669 1.00 93.69 84 ARG A N 1
ATOM 667 C CA . ARG A 1 84 ? -20.136 -9.731 19.238 1.00 93.69 84 ARG A CA 1
ATOM 668 C C . ARG A 1 84 ? -21.331 -8.818 19.494 1.00 93.69 84 ARG A C 1
ATOM 670 O O . ARG A 1 84 ? -22.458 -9.309 19.585 1.00 93.69 84 ARG A O 1
ATOM 677 N N . PHE A 1 85 ? -21.109 -7.513 19.640 1.00 91.69 85 PHE A N 1
ATOM 678 C CA . PHE A 1 85 ? -22.155 -6.571 20.024 1.00 91.69 85 PHE A CA 1
ATOM 679 C C . PHE A 1 85 ? -23.150 -6.337 18.879 1.00 91.69 85 PHE A C 1
ATOM 681 O O . PHE A 1 85 ? -22.793 -5.834 17.817 1.00 91.69 85 PHE A O 1
ATOM 688 N N . GLN A 1 86 ? -24.417 -6.688 19.105 1.00 91.25 86 GLN A N 1
ATOM 689 C CA . GLN A 1 86 ? -25.496 -6.574 18.109 1.00 91.25 86 GLN A CA 1
ATOM 690 C C . GLN A 1 86 ? -26.180 -5.195 18.102 1.00 91.25 86 GLN A C 1
ATOM 692 O O . GLN A 1 86 ? -27.021 -4.935 17.254 1.00 91.25 86 GLN A O 1
ATOM 697 N N . GLY A 1 87 ? -25.853 -4.321 19.060 1.00 89.88 87 GLY A N 1
ATOM 698 C CA . GLY A 1 87 ? -26.515 -3.023 19.231 1.00 89.88 87 GLY A CA 1
ATOM 699 C C . GLY A 1 87 ? -25.942 -1.881 18.389 1.00 89.88 87 GLY A C 1
ATOM 700 O O . GLY A 1 87 ? -26.396 -0.758 18.552 1.00 89.88 87 GLY A O 1
ATOM 701 N N . ILE A 1 88 ? -24.946 -2.142 17.540 1.00 92.06 88 ILE A N 1
ATOM 702 C CA . ILE A 1 88 ? -24.385 -1.174 16.585 1.00 92.06 88 ILE A CA 1
ATOM 703 C C . ILE A 1 88 ? -24.657 -1.636 15.159 1.00 92.06 88 ILE A C 1
ATOM 705 O O . ILE A 1 88 ? -24.733 -2.843 14.898 1.00 92.06 88 ILE A O 1
ATOM 709 N N . ASP A 1 89 ? -24.781 -0.676 14.247 1.00 92.50 89 ASP A N 1
ATOM 710 C CA . ASP A 1 89 ? -24.855 -0.975 12.821 1.00 92.50 89 ASP A CA 1
ATOM 711 C C . ASP A 1 89 ? -23.482 -1.366 12.247 1.00 92.50 89 ASP A C 1
ATOM 713 O O . ASP A 1 89 ? -22.452 -1.316 12.926 1.00 92.50 89 ASP A O 1
ATOM 717 N N . GLU A 1 90 ? -23.481 -1.816 10.992 1.00 92.50 90 GLU A N 1
ATOM 718 C CA . GLU A 1 90 ? -22.260 -2.295 10.344 1.00 92.50 90 GLU A CA 1
ATOM 719 C C . GLU A 1 90 ? -21.242 -1.174 10.131 1.00 92.50 90 GLU A C 1
ATOM 721 O O . GLU A 1 90 ? -20.055 -1.384 10.347 1.00 92.50 90 GLU A O 1
ATOM 726 N N . VAL A 1 91 ? -21.703 0.041 9.824 1.00 92.88 91 VAL A N 1
ATOM 727 C CA . VAL A 1 91 ? -20.823 1.200 9.621 1.00 92.88 91 VAL A CA 1
ATOM 728 C C . VAL A 1 91 ? -20.093 1.543 10.922 1.00 92.88 91 VAL A C 1
ATOM 730 O O . VAL A 1 91 ? -18.879 1.713 10.943 1.00 92.88 91 VAL A O 1
ATOM 733 N N . GLN A 1 92 ? -20.812 1.580 12.044 1.00 93.06 92 GLN A N 1
ATOM 734 C CA . GLN A 1 92 ? -20.238 1.805 13.371 1.00 93.06 92 GLN A CA 1
ATOM 735 C C . GLN A 1 92 ? -19.275 0.691 13.786 1.00 93.06 92 GLN A C 1
ATOM 737 O O . GLN A 1 92 ? -18.274 0.956 14.458 1.00 93.06 92 GLN A O 1
ATOM 742 N N . ARG A 1 93 ? -19.585 -0.556 13.423 1.00 94.88 93 ARG A N 1
ATOM 743 C CA . ARG A 1 93 ? -18.726 -1.710 13.698 1.00 94.88 93 ARG A CA 1
ATOM 744 C C . ARG A 1 93 ? -17.420 -1.612 12.921 1.00 94.88 93 ARG A C 1
ATOM 746 O O . ARG A 1 93 ? -16.364 -1.736 13.538 1.00 94.88 93 ARG A O 1
ATOM 753 N N . GLU A 1 94 ? -17.494 -1.358 11.618 1.00 93.06 94 GLU A N 1
ATOM 754 C CA . GLU A 1 94 ? -16.331 -1.171 10.747 1.00 93.06 94 GLU A CA 1
ATOM 755 C C . GLU A 1 94 ? -15.457 -0.011 11.239 1.00 93.06 94 GLU A C 1
ATOM 757 O O . GLU A 1 94 ? -14.261 -0.206 11.448 1.00 93.06 94 GLU A O 1
ATOM 762 N N . ASP A 1 95 ? -16.061 1.137 11.565 1.00 92.94 95 ASP A N 1
ATOM 763 C CA . ASP A 1 95 ? -15.377 2.298 12.150 1.00 92.94 95 ASP A CA 1
ATOM 764 C C . ASP A 1 95 ? -14.587 1.945 13.424 1.00 92.94 95 ASP A C 1
ATOM 766 O O . ASP A 1 95 ? -13.450 2.381 13.621 1.00 92.94 95 ASP A O 1
ATOM 770 N N . LEU A 1 96 ? -15.208 1.196 14.343 1.00 95.25 96 LEU A N 1
ATOM 771 C CA . LEU A 1 96 ? -14.581 0.811 15.608 1.00 95.25 96 LEU A CA 1
ATOM 772 C C . LEU A 1 96 ? -13.468 -0.215 15.393 1.00 95.25 96 LEU A C 1
ATOM 774 O O . LEU A 1 96 ? -12.422 -0.106 16.032 1.00 95.25 96 LEU A O 1
ATOM 778 N N . ILE A 1 97 ? -13.677 -1.195 14.510 1.00 94.81 97 ILE A N 1
ATOM 779 C CA . ILE A 1 97 ? -12.659 -2.191 14.158 1.00 94.81 97 ILE A CA 1
ATOM 780 C C . ILE A 1 97 ? -11.454 -1.503 13.523 1.00 94.81 97 ILE A C 1
ATOM 782 O O . ILE A 1 97 ? -10.331 -1.767 13.952 1.00 94.81 97 ILE A O 1
ATOM 786 N N . GLN A 1 98 ? -11.681 -0.585 12.581 1.00 92.31 98 GLN A N 1
ATOM 787 C CA . GLN A 1 98 ? -10.620 0.193 11.953 1.00 92.31 98 GLN A CA 1
ATOM 788 C C . GLN A 1 98 ? -9.817 0.955 13.010 1.00 92.31 98 GLN A C 1
ATOM 790 O O . GLN A 1 98 ? -8.602 0.795 13.093 1.00 92.31 98 GLN A O 1
ATOM 795 N N . LEU A 1 99 ? -10.482 1.703 13.896 1.00 94.12 99 LEU A N 1
ATOM 796 C CA . LEU A 1 99 ? -9.795 2.458 14.945 1.00 94.12 99 LEU A CA 1
ATOM 797 C C . LEU A 1 99 ? -8.985 1.551 15.894 1.00 94.12 99 LEU A C 1
ATOM 799 O O . LEU A 1 99 ? -7.889 1.912 16.333 1.00 94.12 99 LEU A O 1
ATOM 803 N N . ILE A 1 100 ? -9.505 0.359 16.212 1.00 95.00 100 ILE A N 1
ATOM 804 C CA . ILE A 1 100 ? -8.788 -0.636 17.019 1.00 95.00 100 ILE A CA 1
ATOM 805 C C . ILE A 1 100 ? -7.571 -1.169 16.266 1.00 95.00 100 ILE A C 1
ATOM 807 O O . ILE A 1 100 ? -6.505 -1.279 16.875 1.00 95.00 100 ILE A O 1
ATOM 811 N N . GLU A 1 101 ? -7.700 -1.495 14.979 1.00 94.31 101 GLU A N 1
ATOM 812 C CA . GLU A 1 101 ? -6.577 -1.940 14.157 1.00 94.31 101 GLU A CA 1
ATOM 813 C C . GLU A 1 101 ? -5.487 -0.870 14.112 1.00 94.31 101 GLU A C 1
ATOM 815 O O . GLU A 1 101 ? -4.339 -1.168 14.446 1.00 94.31 101 GLU A O 1
ATOM 820 N N . GLU A 1 102 ? -5.834 0.372 13.771 1.00 92.00 102 GLU A N 1
ATOM 821 C CA . GLU A 1 102 ? -4.896 1.497 13.701 1.00 92.00 102 GLU A CA 1
ATOM 822 C C . GLU A 1 102 ? -4.118 1.643 15.012 1.00 92.00 102 GLU A C 1
ATOM 824 O O . GLU A 1 102 ? -2.879 1.701 15.035 1.00 92.00 102 GLU A O 1
ATOM 829 N N . ARG A 1 103 ? -4.839 1.610 16.139 1.00 93.69 103 ARG A N 1
ATOM 830 C CA . ARG A 1 103 ? -4.218 1.710 17.455 1.00 93.69 103 ARG A CA 1
ATOM 831 C C . ARG A 1 103 ? -3.352 0.497 17.777 1.00 93.69 103 ARG A C 1
ATOM 833 O O . ARG A 1 103 ? -2.244 0.655 18.296 1.00 93.69 103 ARG A O 1
ATOM 840 N N . LEU A 1 104 ? -3.812 -0.711 17.462 1.00 94.31 104 LEU A N 1
ATOM 841 C CA . LEU A 1 104 ? -3.073 -1.941 17.733 1.00 94.31 104 LEU A CA 1
ATOM 842 C C . LEU A 1 104 ? -1.812 -2.038 16.871 1.00 94.31 104 LEU A C 1
ATOM 844 O O . LEU A 1 104 ? -0.780 -2.470 17.375 1.00 94.31 104 LEU A O 1
ATOM 848 N N . ARG A 1 105 ? -1.843 -1.577 15.616 1.00 92.75 105 ARG A N 1
ATOM 849 C CA . ARG A 1 105 ? -0.661 -1.477 14.742 1.00 92.75 105 ARG A CA 1
ATOM 850 C C . ARG A 1 105 ? 0.389 -0.536 15.323 1.00 92.75 105 ARG A C 1
ATOM 852 O O . ARG A 1 105 ? 1.574 -0.811 15.169 1.00 92.75 105 ARG A O 1
ATOM 859 N N . SER A 1 106 ? -0.033 0.534 15.999 1.00 90.69 106 SER A N 1
ATOM 860 C CA . SER A 1 106 ? 0.870 1.468 16.680 1.00 90.69 106 SER A CA 1
ATOM 861 C C . SER A 1 106 ? 1.479 0.868 17.954 1.00 90.69 106 SER A C 1
ATOM 863 O O . SER A 1 106 ? 2.689 0.939 18.155 1.00 90.69 106 SER A O 1
ATOM 865 N N . VAL A 1 107 ? 0.658 0.247 18.806 1.00 93.38 107 VAL A N 1
ATOM 866 C CA . VAL A 1 107 ? 1.084 -0.231 20.134 1.00 93.38 107 VAL A CA 1
ATOM 867 C C . VAL A 1 107 ? 1.751 -1.613 20.077 1.00 93.38 107 VAL A C 1
ATOM 869 O O . VAL A 1 107 ? 2.721 -1.874 20.787 1.00 93.38 107 VAL A O 1
ATOM 872 N N . SER A 1 108 ? 1.229 -2.532 19.263 1.00 93.94 108 SER A N 1
ATOM 873 C CA . SER A 1 108 ? 1.717 -3.909 19.135 1.00 93.94 108 SER A CA 1
ATOM 874 C C . SER A 1 108 ? 1.537 -4.438 17.703 1.00 93.94 108 SER A C 1
ATOM 876 O O . SER A 1 108 ? 0.598 -5.193 17.421 1.00 93.94 108 SER A O 1
ATOM 878 N N . PRO A 1 109 ? 2.469 -4.102 16.787 1.00 90.81 109 PRO A N 1
ATOM 879 C CA . PRO A 1 109 ? 2.400 -4.521 15.387 1.00 90.81 109 PRO A CA 1
ATOM 880 C C . PRO A 1 109 ? 2.268 -6.038 15.202 1.00 90.81 109 PRO A C 1
ATOM 882 O O . PRO A 1 109 ? 1.554 -6.493 14.314 1.00 90.81 109 PRO A O 1
ATOM 885 N N . SER A 1 110 ? 2.934 -6.834 16.046 1.00 93.94 110 SER A N 1
ATOM 886 C CA . SER A 1 110 ? 2.883 -8.299 15.979 1.00 93.94 110 SER A CA 1
ATOM 887 C C . SER A 1 110 ? 1.506 -8.857 16.343 1.00 93.94 110 SER A C 1
ATOM 889 O O . SER A 1 110 ? 1.030 -9.779 15.679 1.00 93.94 110 SER A O 1
ATOM 891 N N . ALA A 1 111 ? 0.843 -8.286 17.354 1.00 94.62 111 ALA A N 1
ATOM 892 C CA . ALA A 1 111 ? -0.521 -8.658 17.715 1.00 94.62 111 ALA A CA 1
ATOM 893 C C . ALA A 1 111 ? -1.506 -8.272 16.607 1.00 94.62 111 ALA A C 1
ATOM 895 O O . ALA A 1 111 ? -2.334 -9.095 16.223 1.00 94.62 111 ALA A O 1
ATOM 896 N N . ALA A 1 112 ? -1.364 -7.069 16.041 1.00 93.88 112 ALA A N 1
ATOM 897 C CA . ALA A 1 112 ? -2.179 -6.633 14.912 1.00 93.88 112 ALA A CA 1
ATOM 898 C C . ALA A 1 112 ? -2.025 -7.566 13.705 1.00 93.88 112 ALA A C 1
ATOM 900 O O . ALA A 1 112 ? -3.024 -8.014 13.156 1.00 93.88 112 ALA A O 1
ATOM 901 N N . THR A 1 113 ? -0.795 -7.951 13.346 1.00 94.50 113 THR A N 1
ATOM 902 C CA . THR A 1 113 ? -0.558 -8.893 12.240 1.00 94.50 113 THR A CA 1
ATOM 903 C C . THR A 1 113 ? -1.193 -10.259 12.476 1.00 94.50 113 THR A C 1
ATOM 905 O O . THR A 1 113 ? -1.638 -10.897 11.529 1.00 94.50 113 THR A O 1
ATOM 908 N N . LYS A 1 114 ? -1.270 -10.719 13.727 1.00 95.31 114 LYS A N 1
ATOM 909 C CA . LYS A 1 114 ? -1.905 -12.000 14.053 1.00 95.31 114 LYS A CA 1
ATOM 910 C C . LYS A 1 114 ? -3.426 -11.978 13.857 1.00 95.31 114 LYS A C 1
ATOM 912 O O . LYS A 1 114 ? -3.992 -13.016 13.534 1.00 95.31 114 LYS A O 1
ATOM 917 N N . VAL A 1 115 ? -4.069 -10.834 14.091 1.00 94.12 115 VAL A N 1
ATOM 918 C CA . VAL A 1 115 ? -5.535 -10.693 14.041 1.00 94.12 115 VAL A CA 1
ATOM 919 C C . VAL A 1 115 ? -6.008 -10.229 12.669 1.00 94.12 115 VAL A C 1
ATOM 921 O O . VAL A 1 115 ? -6.891 -10.847 12.088 1.00 94.12 115 VAL A O 1
ATOM 924 N N . PHE A 1 116 ? -5.386 -9.180 12.137 1.00 93.25 116 PHE A N 1
ATOM 925 C CA . PHE A 1 116 ? -5.788 -8.513 10.897 1.00 93.25 116 PHE A CA 1
ATOM 926 C C . PHE A 1 116 ? -4.940 -8.930 9.685 1.00 93.25 116 PHE A C 1
ATOM 928 O O . PHE A 1 116 ? -5.183 -8.488 8.569 1.00 93.25 116 PHE A O 1
ATOM 935 N N . GLY A 1 117 ? -3.922 -9.774 9.883 1.00 94.12 117 GLY A N 1
ATOM 936 C CA . GLY A 1 117 ? -2.989 -10.170 8.829 1.00 94.12 117 GLY A CA 1
ATOM 937 C C . GLY A 1 117 ? -1.924 -9.106 8.521 1.00 94.12 117 GLY A C 1
ATOM 938 O O . GLY A 1 117 ? -1.808 -8.089 9.215 1.00 94.12 117 GLY A O 1
ATOM 939 N N . PRO A 1 118 ? -1.069 -9.325 7.510 1.00 94.31 118 PRO A N 1
ATOM 940 C CA . PRO A 1 118 ? -0.103 -8.323 7.063 1.00 94.31 118 PRO A CA 1
ATOM 941 C C . PRO A 1 118 ? -0.797 -7.055 6.544 1.00 94.31 118 PRO A C 1
ATOM 943 O O . PRO A 1 118 ? -1.749 -7.136 5.771 1.00 94.31 118 PRO A O 1
ATOM 946 N N . LYS A 1 119 ? -0.289 -5.880 6.933 1.00 93.62 119 LYS A N 1
ATOM 947 C CA . LYS A 1 119 ? -0.834 -4.565 6.536 1.00 93.62 119 LYS A CA 1
ATOM 948 C C . LYS A 1 119 ? -0.751 -4.270 5.031 1.00 93.62 119 LYS A C 1
ATOM 950 O O . LYS A 1 119 ? -1.421 -3.379 4.539 1.00 93.62 119 LYS A O 1
ATOM 955 N N . ASP A 1 120 ? 0.096 -4.994 4.308 1.00 95.81 120 ASP A N 1
ATOM 956 C CA . ASP A 1 120 ? 0.341 -4.844 2.874 1.00 95.81 120 ASP A CA 1
ATOM 957 C C . ASP A 1 120 ? -0.327 -5.946 2.032 1.00 95.81 120 ASP A C 1
ATOM 959 O O . ASP A 1 120 ? -0.019 -6.067 0.849 1.00 95.81 120 ASP A O 1
ATOM 963 N N . SER A 1 121 ? -1.222 -6.755 2.617 1.00 95.38 121 SER A N 1
ATOM 964 C CA . SER A 1 121 ? -1.825 -7.912 1.931 1.00 95.38 121 SER A CA 1
ATOM 965 C C . SER A 1 121 ? -2.596 -7.513 0.670 1.00 95.38 121 SER A C 1
ATOM 967 O O . SER A 1 121 ? -2.334 -8.062 -0.395 1.00 95.38 121 SER A O 1
ATOM 969 N N . GLU A 1 122 ? -3.481 -6.517 0.770 1.00 95.19 122 GLU A N 1
ATOM 970 C CA . GLU A 1 122 ? -4.258 -6.003 -0.370 1.00 95.19 122 GLU A CA 1
ATOM 971 C C . GLU A 1 122 ? -3.338 -5.469 -1.478 1.00 95.19 122 GLU A C 1
ATOM 973 O O . GLU A 1 122 ? -3.457 -5.833 -2.648 1.00 95.19 122 GLU A O 1
ATOM 978 N N . ALA A 1 123 ? -2.356 -4.652 -1.093 1.00 97.69 123 ALA A N 1
ATOM 979 C CA . ALA A 1 123 ? -1.397 -4.074 -2.021 1.00 97.69 123 ALA A CA 1
ATOM 980 C C . ALA A 1 123 ? -0.579 -5.152 -2.753 1.00 97.69 123 ALA A C 1
ATOM 982 O O . ALA A 1 123 ? -0.319 -5.027 -3.951 1.00 97.69 123 ALA A O 1
ATOM 983 N N . ARG A 1 124 ? -0.183 -6.224 -2.053 1.00 98.19 124 ARG A N 1
ATOM 984 C CA . ARG A 1 124 ? 0.517 -7.365 -2.660 1.00 98.19 124 ARG A CA 1
ATOM 985 C C . ARG A 1 124 ? -0.356 -8.105 -3.647 1.00 98.19 124 ARG A C 1
ATOM 987 O O . ARG A 1 124 ? 0.105 -8.331 -4.756 1.00 98.19 124 ARG A O 1
ATOM 994 N N . GLU A 1 125 ? -1.586 -8.433 -3.271 1.00 97.88 125 GLU A N 1
ATOM 995 C CA . GLU A 1 125 ? -2.512 -9.148 -4.148 1.00 97.88 125 GLU A CA 1
ATOM 996 C C . GLU A 1 125 ? -2.720 -8.385 -5.463 1.00 97.88 125 GLU A C 1
ATOM 998 O O . GLU A 1 125 ? -2.541 -8.940 -6.550 1.00 97.88 125 GLU A O 1
ATOM 1003 N N . ILE A 1 126 ? -2.997 -7.082 -5.376 1.00 98.19 126 ILE A N 1
ATOM 1004 C CA . ILE A 1 126 ? -3.201 -6.230 -6.552 1.00 98.19 126 ILE A CA 1
ATOM 1005 C C . ILE A 1 126 ? -1.927 -6.152 -7.403 1.00 98.19 126 ILE A C 1
ATOM 1007 O O . ILE A 1 126 ? -1.978 -6.342 -8.621 1.00 98.19 126 ILE A O 1
ATOM 1011 N N . LEU A 1 127 ? -0.766 -5.901 -6.791 1.00 98.50 127 LEU A N 1
ATOM 1012 C CA . LEU A 1 127 ? 0.494 -5.791 -7.531 1.00 98.50 127 LEU A CA 1
ATOM 1013 C C . LEU A 1 127 ? 0.966 -7.128 -8.115 1.00 98.50 127 LEU A C 1
ATOM 1015 O O . LEU A 1 127 ? 1.602 -7.125 -9.168 1.00 98.50 127 LEU A O 1
ATOM 1019 N N . GLU A 1 128 ? 0.661 -8.260 -7.478 1.00 98.38 128 GLU A N 1
ATOM 1020 C CA . GLU A 1 128 ? 0.933 -9.597 -8.014 1.00 98.38 128 GLU A CA 1
ATOM 1021 C C . GLU A 1 128 ? 0.103 -9.846 -9.271 1.00 98.38 128 GLU A C 1
ATOM 1023 O O . GLU A 1 128 ? 0.650 -10.283 -10.284 1.00 98.38 128 GLU A O 1
ATOM 1028 N N . GLN A 1 129 ? -1.181 -9.478 -9.265 1.00 98.00 129 GLN A N 1
ATOM 1029 C CA . GLN A 1 129 ? -2.016 -9.565 -10.463 1.00 98.00 129 GLN A CA 1
ATOM 1030 C C . GLN A 1 129 ? -1.487 -8.674 -11.596 1.00 98.00 129 GLN A C 1
ATOM 1032 O O . GLN A 1 129 ? -1.357 -9.138 -12.731 1.00 98.00 129 GLN A O 1
ATOM 1037 N N . VAL A 1 130 ? -1.127 -7.419 -11.298 1.00 98.19 130 VAL A N 1
ATOM 1038 C CA . VAL A 1 130 ? -0.513 -6.512 -12.287 1.00 98.19 130 VAL A CA 1
ATOM 1039 C C . VAL A 1 130 ? 0.791 -7.099 -12.830 1.00 98.19 130 VAL A C 1
ATOM 1041 O O . VAL A 1 130 ? 1.041 -7.064 -14.038 1.00 98.19 130 VAL A O 1
ATOM 1044 N N . PHE A 1 131 ? 1.626 -7.668 -11.960 1.00 98.06 131 PHE A N 1
ATOM 1045 C CA . PHE A 1 131 ? 2.884 -8.296 -12.348 1.00 98.06 131 PHE A CA 1
ATOM 1046 C C . PHE A 1 131 ? 2.661 -9.483 -13.288 1.00 98.06 131 PHE A C 1
ATOM 1048 O O . PHE A 1 131 ? 3.282 -9.528 -14.348 1.00 98.06 131 PHE A O 1
ATOM 1055 N N . LEU A 1 132 ? 1.741 -10.395 -12.959 1.00 97.62 132 LEU A N 1
ATOM 1056 C CA . LEU A 1 132 ? 1.416 -11.550 -13.802 1.00 97.62 132 LEU A CA 1
ATOM 1057 C C . LEU A 1 132 ? 0.932 -11.119 -15.189 1.00 97.62 132 LEU A C 1
ATOM 1059 O O . LEU A 1 132 ? 1.415 -11.634 -16.199 1.00 97.62 132 LEU A O 1
ATOM 1063 N N . ARG A 1 133 ? 0.034 -10.128 -15.258 1.00 97.00 133 ARG A N 1
ATOM 1064 C CA . ARG A 1 133 ? -0.428 -9.602 -16.547 1.00 97.00 133 ARG A CA 1
ATOM 1065 C C . ARG A 1 133 ? 0.697 -8.901 -17.317 1.00 97.00 133 ARG A C 1
ATOM 1067 O O . ARG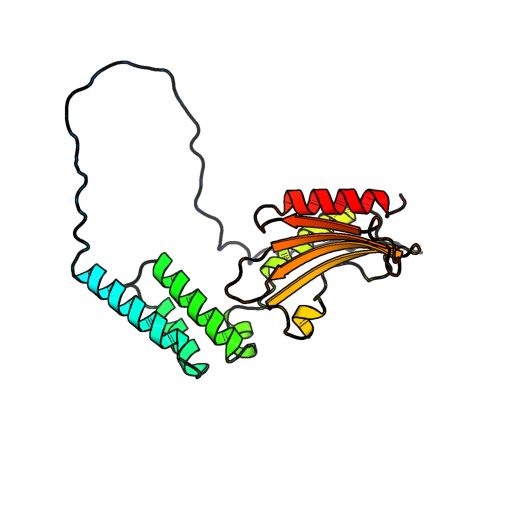 A 1 133 ? 0.770 -9.038 -18.534 1.00 97.00 133 ARG A O 1
ATOM 1074 N N . THR A 1 134 ? 1.603 -8.206 -16.632 1.00 96.12 134 THR A N 1
ATOM 1075 C CA . THR A 1 134 ? 2.782 -7.580 -17.256 1.00 96.12 134 THR A CA 1
ATOM 1076 C C . THR A 1 134 ? 3.738 -8.635 -17.826 1.00 96.12 134 THR A C 1
ATOM 1078 O O . THR A 1 134 ? 4.175 -8.512 -18.965 1.00 96.12 134 THR A O 1
ATOM 1081 N N . CYS A 1 135 ? 4.014 -9.715 -17.092 1.00 94.75 135 CYS A N 1
ATOM 1082 C CA . CYS A 1 135 ? 4.867 -10.811 -17.565 1.00 94.75 135 CYS A CA 1
ATOM 1083 C C . CYS A 1 135 ? 4.308 -11.559 -18.779 1.00 94.75 135 CYS A C 1
ATOM 1085 O O . CYS A 1 135 ? 5.073 -12.208 -19.482 1.00 94.75 135 CYS A O 1
ATOM 1087 N N . SER A 1 136 ? 3.000 -11.475 -19.037 1.00 94.38 136 SER A N 1
ATOM 1088 C CA . SER A 1 136 ? 2.413 -12.042 -20.257 1.00 94.38 136 SER A CA 1
ATOM 1089 C C . SER A 1 136 ? 2.733 -11.235 -21.525 1.00 94.38 136 SER A C 1
ATOM 1091 O O . SER A 1 136 ? 2.626 -11.770 -22.623 1.00 94.38 136 SER A O 1
ATOM 1093 N N . GLU A 1 137 ? 3.130 -9.964 -21.384 1.00 94.56 137 GLU A N 1
ATOM 1094 C CA . GLU A 1 137 ? 3.397 -9.043 -22.501 1.00 94.56 137 GLU A CA 1
ATOM 1095 C C . GLU A 1 137 ? 4.895 -8.752 -22.696 1.00 94.56 137 GLU A C 1
ATOM 1097 O O . GLU A 1 137 ? 5.329 -8.504 -23.819 1.00 94.56 137 GLU A O 1
ATOM 1102 N N . PHE A 1 138 ? 5.689 -8.771 -21.624 1.00 95.56 138 PHE A N 1
ATOM 1103 C CA . PHE A 1 138 ? 7.093 -8.355 -21.646 1.00 95.56 138 PHE A CA 1
ATOM 1104 C C . PHE A 1 138 ? 8.030 -9.488 -21.222 1.00 95.56 138 PHE A C 1
ATOM 1106 O O . PHE A 1 138 ? 7.800 -10.124 -20.191 1.00 95.56 138 PHE A O 1
ATOM 1113 N N . ASP A 1 139 ? 9.146 -9.664 -21.939 1.00 94.81 139 ASP A N 1
ATOM 1114 C CA . ASP A 1 139 ? 10.259 -10.468 -21.432 1.00 94.81 139 ASP A CA 1
ATOM 1115 C C . ASP A 1 139 ? 11.035 -9.679 -20.365 1.00 94.81 139 ASP A C 1
ATOM 1117 O O . ASP A 1 139 ? 11.780 -8.741 -20.648 1.00 94.81 139 ASP A O 1
ATOM 1121 N N . LEU A 1 140 ? 10.855 -10.065 -19.102 1.00 95.06 140 LEU A N 1
ATOM 1122 C CA . LEU A 1 140 ? 11.538 -9.454 -17.959 1.00 95.06 140 LEU A CA 1
ATOM 1123 C C . LEU A 1 140 ? 12.785 -10.243 -17.525 1.00 95.06 140 LEU A C 1
ATOM 1125 O O . LEU A 1 140 ? 13.254 -10.077 -16.394 1.00 95.06 140 LEU A O 1
ATOM 1129 N N . SER A 1 141 ? 13.316 -11.122 -18.377 1.00 93.81 141 SER A N 1
ATOM 1130 C CA . SER A 1 141 ? 14.493 -11.946 -18.069 1.00 93.81 141 SER A CA 1
ATOM 1131 C C . SER A 1 141 ? 15.759 -11.117 -17.820 1.00 93.81 141 SER A C 1
ATOM 1133 O O . SER A 1 141 ? 16.580 -11.489 -16.984 1.00 93.81 141 SER A O 1
ATOM 1135 N N . GLN A 1 142 ? 15.863 -9.943 -18.450 1.00 93.56 142 GLN A N 1
ATOM 1136 C CA . GLN A 1 142 ? 16.967 -8.984 -18.286 1.00 93.56 142 GLN A CA 1
ATOM 1137 C C . GLN A 1 142 ? 16.787 -8.014 -17.100 1.00 93.56 142 GLN A C 1
ATOM 1139 O O . GLN A 1 142 ? 17.415 -6.959 -17.044 1.00 93.56 142 GLN A O 1
ATOM 1144 N N . ASN A 1 143 ? 15.889 -8.309 -16.153 1.00 96.50 143 ASN A N 1
ATOM 1145 C CA . ASN A 1 143 ? 15.649 -7.414 -15.024 1.00 96.50 143 ASN A CA 1
ATOM 1146 C C . ASN A 1 143 ? 16.776 -7.473 -13.976 1.00 96.50 143 ASN A C 1
ATOM 1148 O O . ASN A 1 143 ? 16.921 -8.456 -13.248 1.00 96.50 143 ASN A O 1
ATOM 1152 N N . GLN A 1 144 ? 17.477 -6.356 -13.790 1.00 96.50 144 GLN A N 1
ATOM 1153 C CA . GLN A 1 144 ? 18.587 -6.212 -12.843 1.00 96.50 144 GLN A CA 1
ATOM 1154 C C . GLN A 1 144 ? 18.167 -6.147 -11.360 1.00 96.50 144 GLN A C 1
ATOM 1156 O O . GLN A 1 144 ? 19.025 -6.149 -10.479 1.00 96.50 144 GLN A O 1
ATOM 1161 N N . VAL A 1 145 ? 16.869 -6.039 -11.039 1.00 92.25 145 VAL A N 1
ATOM 1162 C CA . VAL A 1 145 ? 16.396 -5.809 -9.654 1.00 92.25 145 VAL A CA 1
ATOM 1163 C C . VAL A 1 145 ? 15.491 -6.905 -9.085 1.00 92.25 145 VAL A C 1
ATOM 1165 O O . VAL A 1 145 ? 14.791 -6.637 -8.111 1.00 92.25 145 VAL A O 1
ATOM 1168 N N . LYS A 1 146 ? 15.534 -8.134 -9.621 1.00 94.19 146 LYS A N 1
ATOM 1169 C CA . LYS A 1 146 ? 14.620 -9.261 -9.313 1.00 94.19 146 LYS A CA 1
ATOM 1170 C C . LYS A 1 146 ? 13.177 -8.990 -9.767 1.00 94.19 146 LYS A C 1
ATOM 1172 O O . LYS A 1 146 ? 12.682 -7.872 -9.686 1.00 94.19 146 LYS A O 1
ATOM 1177 N N . ASN A 1 147 ? 12.483 -10.023 -10.225 1.00 96.25 147 ASN A N 1
ATOM 1178 C CA . ASN A 1 147 ? 11.075 -9.946 -10.618 1.00 96.25 147 ASN A CA 1
ATOM 1179 C C . ASN A 1 147 ? 10.120 -10.191 -9.428 1.00 96.25 147 ASN A C 1
ATOM 1181 O O . ASN A 1 147 ? 10.522 -10.770 -8.416 1.00 96.25 147 ASN A O 1
ATOM 1185 N N . GLY A 1 148 ? 8.865 -9.748 -9.556 1.00 97.12 148 GLY A N 1
ATOM 1186 C CA . GLY A 1 148 ? 7.811 -9.889 -8.542 1.00 97.12 148 GLY A CA 1
ATOM 1187 C C . GLY A 1 148 ? 7.653 -8.691 -7.597 1.00 97.12 148 GLY A C 1
ATOM 1188 O O . GLY A 1 148 ? 8.373 -7.691 -7.701 1.00 97.12 148 GLY A O 1
ATOM 1189 N N . VAL A 1 149 ? 6.689 -8.803 -6.675 1.00 98.25 149 VAL A N 1
ATOM 1190 C CA . VAL A 1 149 ? 6.359 -7.769 -5.679 1.00 98.25 149 VAL A CA 1
ATOM 1191 C C . VAL A 1 149 ? 7.388 -7.742 -4.551 1.00 98.25 149 VAL A C 1
ATOM 1193 O O . VAL A 1 149 ? 7.780 -8.774 -4.001 1.00 98.25 149 VAL A O 1
ATOM 1196 N N . LYS A 1 150 ? 7.828 -6.539 -4.185 1.00 97.62 150 LYS A N 1
ATOM 1197 C CA . LYS A 1 150 ? 8.894 -6.291 -3.209 1.00 97.62 150 LYS A CA 1
ATOM 1198 C C . LYS A 1 150 ? 8.412 -5.350 -2.122 1.00 97.62 150 LYS A C 1
ATOM 1200 O O . LYS A 1 150 ? 7.647 -4.430 -2.391 1.00 97.62 150 LYS A O 1
ATOM 1205 N N . THR A 1 151 ? 8.937 -5.539 -0.917 1.00 97.88 151 THR A N 1
ATOM 1206 C CA . THR A 1 151 ? 8.829 -4.548 0.157 1.00 97.88 151 THR A CA 1
ATOM 1207 C C . THR A 1 151 ? 9.839 -3.433 -0.083 1.00 97.88 151 THR A C 1
ATOM 1209 O O . THR A 1 151 ? 11.020 -3.694 -0.327 1.00 97.88 151 THR A O 1
ATOM 1212 N N . GLY A 1 152 ? 9.380 -2.191 -0.032 1.00 96.94 152 GLY A N 1
ATOM 1213 C CA . GLY A 1 152 ? 10.213 -1.009 -0.145 1.00 96.94 152 GLY A CA 1
ATOM 1214 C C . GLY A 1 152 ? 10.943 -0.659 1.140 1.00 96.94 152 GLY A C 1
ATOM 1215 O O . GLY A 1 152 ? 10.588 -1.064 2.251 1.00 96.94 152 GLY A O 1
ATOM 1216 N N . GLY A 1 153 ? 12.043 0.069 0.959 1.00 96.62 153 GLY A N 1
ATOM 1217 C CA . GLY A 1 153 ? 12.945 0.425 2.046 1.00 96.62 153 GLY A CA 1
ATOM 1218 C C . GLY A 1 153 ? 12.293 1.340 3.079 1.00 96.62 153 GLY A C 1
ATOM 1219 O O . GLY A 1 153 ? 12.696 1.298 4.240 1.00 96.62 153 GLY A O 1
ATOM 1220 N N . ASP A 1 154 ? 11.284 2.132 2.698 1.00 97.44 154 ASP A N 1
ATOM 1221 C CA . ASP A 1 154 ? 10.590 3.015 3.636 1.00 97.44 154 ASP A CA 1
ATOM 1222 C C . ASP A 1 154 ? 9.681 2.227 4.580 1.00 97.44 154 ASP A C 1
ATOM 1224 O O . ASP A 1 154 ? 9.641 2.536 5.769 1.00 97.44 154 ASP A O 1
ATOM 1228 N N . MET A 1 155 ? 9.025 1.163 4.107 1.00 96.12 155 MET A N 1
ATOM 1229 C CA . MET A 1 155 ? 8.253 0.270 4.980 1.00 96.12 155 MET A CA 1
ATOM 1230 C C . MET A 1 155 ? 9.161 -0.561 5.891 1.00 96.12 155 MET A C 1
ATOM 1232 O O . MET A 1 155 ? 8.853 -0.706 7.073 1.00 96.12 155 MET A O 1
ATOM 1236 N N . ILE A 1 156 ? 10.295 -1.061 5.383 1.00 94.06 156 ILE A N 1
ATOM 1237 C CA . ILE A 1 156 ? 11.284 -1.796 6.199 1.00 94.06 156 ILE A CA 1
ATOM 1238 C C . ILE A 1 156 ? 11.850 -0.897 7.303 1.00 94.06 156 ILE A C 1
ATOM 1240 O O . ILE A 1 156 ? 12.004 -1.330 8.442 1.00 94.06 156 ILE A O 1
ATOM 1244 N N . ALA A 1 157 ? 12.135 0.363 6.978 1.00 95.19 157 ALA A N 1
ATOM 1245 C CA . ALA A 1 157 ? 12.664 1.331 7.928 1.00 95.19 157 ALA A CA 1
ATOM 1246 C C . ALA A 1 157 ? 11.593 1.987 8.818 1.00 95.19 157 ALA A C 1
ATOM 1248 O O . ALA A 1 157 ? 11.932 2.854 9.620 1.00 95.19 157 ALA A O 1
ATOM 1249 N N . GLY A 1 158 ? 10.314 1.627 8.663 1.00 91.00 158 GLY A N 1
ATOM 1250 C CA . GLY A 1 158 ? 9.210 2.197 9.440 1.00 91.00 158 GLY A CA 1
ATOM 1251 C C . GLY A 1 158 ? 8.863 3.655 9.111 1.00 91.00 158 GLY A C 1
ATOM 1252 O O . GLY A 1 158 ? 8.168 4.292 9.894 1.00 91.00 158 GLY A O 1
ATOM 1253 N N . ARG A 1 159 ? 9.328 4.191 7.974 1.00 95.00 159 ARG A N 1
ATOM 1254 C CA . ARG A 1 159 ? 8.994 5.544 7.487 1.00 95.00 159 ARG A CA 1
ATOM 1255 C C . ARG A 1 159 ? 7.637 5.617 6.790 1.00 95.00 159 ARG A C 1
ATOM 1257 O O . ARG A 1 159 ? 7.045 6.687 6.764 1.00 95.00 159 ARG A O 1
ATOM 1264 N N . LYS A 1 160 ? 7.170 4.502 6.221 1.00 96.00 160 LYS A N 1
ATOM 1265 C CA . LYS A 1 160 ? 5.847 4.373 5.597 1.00 96.00 160 LYS A CA 1
ATOM 1266 C C . LYS A 1 160 ? 5.061 3.230 6.225 1.00 96.00 160 LYS A C 1
ATOM 1268 O O . LYS A 1 160 ? 5.628 2.182 6.561 1.00 96.00 160 LYS A O 1
ATOM 1273 N N . HIS A 1 161 ? 3.748 3.408 6.343 1.00 94.69 161 HIS A N 1
ATOM 1274 C CA . HIS A 1 161 ? 2.843 2.338 6.730 1.00 94.69 161 HIS A CA 1
ATOM 1275 C C . HIS A 1 161 ? 2.859 1.219 5.686 1.00 94.69 161 HIS A C 1
ATOM 1277 O O . HIS A 1 161 ? 3.130 0.076 6.053 1.00 94.69 161 HIS A O 1
ATOM 1283 N N . VAL A 1 162 ? 2.701 1.548 4.403 1.00 97.50 162 VAL A N 1
ATOM 1284 C CA . VAL A 1 162 ? 2.834 0.605 3.284 1.00 97.50 162 VAL A CA 1
ATOM 1285 C C . VAL A 1 162 ? 3.773 1.189 2.234 1.00 97.50 162 VAL A C 1
ATOM 1287 O O . VAL A 1 162 ? 3.648 2.342 1.828 1.00 97.50 162 VAL A O 1
ATOM 1290 N N . ASP A 1 163 ? 4.733 0.379 1.806 1.00 98.38 163 ASP A N 1
ATOM 1291 C CA . ASP A 1 163 ? 5.606 0.637 0.662 1.00 98.38 163 ASP A CA 1
ATOM 1292 C C . ASP A 1 163 ? 5.906 -0.721 0.036 1.00 98.38 163 ASP A C 1
ATOM 1294 O O . ASP A 1 163 ? 6.770 -1.467 0.506 1.00 98.38 163 ASP A O 1
ATOM 1298 N N . VAL A 1 164 ? 5.120 -1.082 -0.975 1.00 98.50 164 VAL A N 1
ATOM 1299 C CA . VAL A 1 164 ? 5.320 -2.295 -1.769 1.00 98.50 164 VAL A CA 1
ATOM 1300 C C . VAL A 1 164 ? 5.248 -1.952 -3.245 1.00 98.50 164 VAL A C 1
ATOM 1302 O O . VAL A 1 164 ? 4.517 -1.053 -3.652 1.00 98.50 164 VAL A O 1
ATOM 1305 N N . TYR A 1 165 ? 6.046 -2.623 -4.064 1.00 98.62 165 TYR A N 1
ATOM 1306 C CA . TYR A 1 165 ? 6.199 -2.230 -5.459 1.00 98.62 165 TYR A CA 1
ATOM 1307 C C . TYR A 1 165 ? 6.665 -3.377 -6.345 1.00 98.62 165 TYR A C 1
ATOM 1309 O O . TYR A 1 165 ? 7.269 -4.349 -5.888 1.00 98.62 165 TYR A O 1
ATOM 1317 N N . ILE A 1 166 ? 6.436 -3.209 -7.642 1.00 98.56 166 ILE A N 1
ATOM 1318 C CA . ILE A 1 166 ? 7.063 -3.983 -8.714 1.00 98.56 166 ILE A CA 1
ATOM 1319 C C . ILE A 1 166 ? 7.995 -3.063 -9.493 1.00 98.56 166 ILE A C 1
ATOM 1321 O O . ILE A 1 166 ? 7.769 -1.852 -9.593 1.00 98.56 166 ILE A O 1
ATOM 1325 N N . SER A 1 167 ? 9.087 -3.611 -10.019 1.00 97.81 167 SER A N 1
ATOM 1326 C CA . SER A 1 167 ? 10.039 -2.813 -10.784 1.00 97.81 167 SER A CA 1
ATOM 1327 C C . SER A 1 167 ? 10.831 -3.624 -11.793 1.00 97.81 167 SER A C 1
ATOM 1329 O O . SER A 1 167 ? 11.151 -4.791 -11.560 1.00 97.81 167 SER A O 1
ATOM 1331 N N . TYR A 1 168 ? 11.200 -2.944 -12.873 1.00 97.81 168 TYR A N 1
ATOM 1332 C CA . TYR A 1 168 ? 12.139 -3.406 -13.884 1.00 97.81 168 TYR A CA 1
ATOM 1333 C C . TYR A 1 168 ? 13.308 -2.429 -13.969 1.00 97.81 168 TYR A C 1
ATOM 1335 O O . TYR A 1 168 ? 13.100 -1.217 -13.857 1.00 97.81 168 TYR A O 1
ATOM 1343 N N . LYS A 1 169 ? 14.522 -2.945 -14.159 1.00 97.31 169 LYS A N 1
ATOM 1344 C CA . LYS A 1 169 ? 15.713 -2.150 -14.455 1.00 97.31 169 LYS A CA 1
ATOM 1345 C C . LYS A 1 169 ? 16.549 -2.851 -15.524 1.00 97.31 169 LYS A C 1
ATOM 1347 O O . LYS A 1 169 ? 16.886 -4.013 -15.321 1.00 97.31 169 LYS A O 1
ATOM 1352 N N . ASN A 1 170 ? 16.901 -2.142 -16.595 1.00 95.94 170 ASN A N 1
ATOM 1353 C CA . ASN A 1 170 ? 17.787 -2.653 -17.647 1.00 95.94 170 ASN A CA 1
ATOM 1354 C C . ASN A 1 170 ? 19.265 -2.276 -17.408 1.00 95.94 170 ASN A C 1
ATOM 1356 O O . ASN A 1 170 ? 19.608 -1.587 -16.436 1.00 95.94 170 ASN A O 1
ATOM 1360 N N . ASP A 1 171 ? 20.133 -2.718 -18.318 1.00 94.94 171 ASP A N 1
ATOM 1361 C CA . ASP A 1 171 ? 21.585 -2.495 -18.271 1.00 94.94 171 ASP A CA 1
ATOM 1362 C C . ASP A 1 171 ? 21.975 -1.025 -18.477 1.00 94.94 171 ASP A C 1
ATOM 1364 O O . ASP A 1 171 ? 22.910 -0.533 -17.840 1.00 94.94 171 ASP A O 1
ATOM 1368 N N . ASP A 1 172 ? 21.168 -0.278 -19.235 1.00 93.81 172 ASP A N 1
ATOM 1369 C CA . ASP A 1 172 ? 21.289 1.177 -19.420 1.00 93.81 172 ASP A CA 1
ATOM 1370 C C . ASP A 1 172 ? 20.844 1.990 -18.193 1.00 93.81 172 ASP A C 1
ATOM 1372 O O . ASP A 1 172 ? 20.778 3.226 -18.217 1.00 93.81 172 ASP A O 1
ATOM 1376 N N . LYS A 1 173 ? 20.547 1.292 -17.090 1.00 94.56 173 LYS A N 1
ATOM 1377 C CA . LYS A 1 173 ? 20.121 1.839 -15.800 1.00 94.56 173 LYS A CA 1
ATOM 1378 C C . LYS A 1 173 ? 18.775 2.555 -15.853 1.00 94.56 173 LYS A C 1
ATOM 1380 O O . LYS A 1 173 ? 18.427 3.231 -14.879 1.00 94.56 173 LYS A O 1
ATOM 1385 N N . TRP A 1 174 ? 17.996 2.379 -16.915 1.00 96.06 174 TRP A N 1
ATOM 1386 C CA . TRP A 1 174 ? 16.597 2.777 -16.919 1.00 96.06 174 TRP A CA 1
ATOM 1387 C C . TRP A 1 174 ? 15.809 1.871 -15.992 1.00 96.06 174 TRP A C 1
ATOM 1389 O O . TRP A 1 174 ? 15.927 0.649 -16.037 1.00 96.06 174 TRP A O 1
ATOM 1399 N N . ARG A 1 175 ? 15.000 2.485 -15.136 1.00 96.50 175 ARG A N 1
ATOM 1400 C CA . ARG A 1 175 ? 14.106 1.824 -14.199 1.00 96.50 175 ARG A CA 1
ATOM 1401 C C . ARG A 1 175 ? 12.685 2.280 -14.476 1.00 96.50 175 ARG A C 1
ATOM 1403 O O . ARG A 1 175 ? 12.457 3.476 -14.612 1.00 96.50 175 ARG A O 1
ATOM 1410 N N . ALA A 1 176 ? 11.742 1.348 -14.437 1.00 97.81 176 ALA A N 1
ATOM 1411 C CA . ALA A 1 176 ? 10.327 1.646 -14.257 1.00 97.81 176 ALA A CA 1
ATOM 1412 C C . ALA A 1 176 ? 9.807 0.937 -13.002 1.00 97.81 176 ALA A C 1
ATOM 1414 O O . ALA A 1 176 ? 10.194 -0.203 -12.720 1.00 97.81 176 ALA A O 1
ATOM 1415 N N . SER A 1 177 ? 8.918 1.579 -12.249 1.00 98.19 177 SER A N 1
ATOM 1416 C CA . SER A 1 177 ? 8.239 0.964 -11.107 1.00 98.19 177 SER A CA 1
ATOM 1417 C C . SER A 1 177 ? 6.797 1.418 -10.961 1.00 98.19 177 SER A C 1
ATOM 1419 O O . SER A 1 177 ? 6.481 2.569 -11.248 1.00 98.19 177 SER A O 1
ATOM 1421 N N . LEU A 1 178 ? 5.971 0.513 -10.445 1.00 98.75 178 LEU A N 1
ATOM 1422 C CA . LEU A 1 178 ? 4.638 0.782 -9.918 1.00 98.75 178 LEU A CA 1
ATOM 1423 C C . LEU A 1 178 ? 4.655 0.411 -8.433 1.00 98.75 178 LEU A C 1
ATOM 1425 O O . LEU A 1 178 ? 4.982 -0.726 -8.086 1.00 98.75 178 LEU A O 1
ATOM 1429 N N . ALA A 1 179 ? 4.347 1.372 -7.570 1.00 98.62 179 ALA A N 1
ATOM 1430 C CA . ALA A 1 179 ? 4.377 1.226 -6.121 1.00 98.62 179 ALA A CA 1
ATOM 1431 C C . ALA A 1 179 ? 3.019 1.563 -5.507 1.00 98.62 179 ALA A C 1
ATOM 1433 O O . ALA A 1 179 ? 2.401 2.543 -5.908 1.00 98.62 179 ALA A O 1
ATOM 1434 N N . TRP A 1 180 ? 2.607 0.794 -4.506 1.00 98.62 180 TRP A N 1
ATOM 1435 C CA . TRP A 1 180 ? 1.519 1.119 -3.593 1.00 98.62 180 TRP A CA 1
ATOM 1436 C C . TRP A 1 180 ? 2.108 1.716 -2.321 1.00 98.62 180 TRP A C 1
ATOM 1438 O O . TRP A 1 180 ? 2.933 1.085 -1.651 1.00 98.62 180 TRP A O 1
ATOM 1448 N N . LEU A 1 181 ? 1.690 2.934 -1.996 1.00 98.25 181 LEU A N 1
ATOM 1449 C CA . LEU A 1 181 ? 2.267 3.736 -0.929 1.00 98.25 181 LEU A CA 1
ATOM 1450 C C . LEU A 1 181 ? 1.185 4.213 0.033 1.00 98.25 181 LEU A C 1
ATOM 1452 O O . LEU A 1 181 ? 0.123 4.670 -0.385 1.00 98.25 181 LEU A O 1
ATOM 1456 N N . GLN A 1 182 ? 1.502 4.168 1.321 1.00 97.62 182 GLN A N 1
ATOM 1457 C CA . GLN A 1 182 ? 0.690 4.734 2.389 1.00 97.62 182 GLN A CA 1
ATOM 1458 C C . GLN A 1 182 ? 1.624 5.221 3.501 1.00 97.62 182 GLN A C 1
ATOM 1460 O O . GLN A 1 182 ? 2.436 4.442 4.006 1.00 97.62 182 GLN A O 1
ATOM 1465 N N . ASP A 1 183 ? 1.553 6.503 3.857 1.00 94.31 183 ASP A N 1
ATOM 1466 C CA . ASP A 1 183 ? 2.475 7.105 4.827 1.00 94.31 183 ASP A CA 1
ATOM 1467 C C . ASP A 1 183 ? 2.135 6.685 6.258 1.00 94.31 183 ASP A C 1
ATOM 1469 O O . ASP A 1 183 ? 2.968 6.082 6.941 1.00 94.31 183 ASP A O 1
ATOM 1473 N N . THR A 1 184 ? 0.894 6.903 6.681 1.00 91.19 184 THR A N 1
ATOM 1474 C CA . THR A 1 184 ? 0.363 6.484 7.983 1.00 91.19 184 THR A CA 1
ATOM 1475 C C . THR A 1 184 ? -0.877 5.606 7.821 1.00 91.19 184 THR A C 1
ATOM 1477 O O . THR A 1 184 ? -1.409 5.467 6.727 1.00 91.19 184 THR A O 1
ATOM 1480 N N . THR A 1 185 ? -1.362 5.001 8.908 1.00 86.88 185 THR A N 1
ATOM 1481 C CA . THR A 1 185 ? -2.603 4.209 8.874 1.00 86.88 185 THR A CA 1
ATOM 1482 C C . THR A 1 185 ? -3.840 5.033 8.514 1.00 86.88 185 THR A C 1
ATOM 1484 O O . THR A 1 185 ? -4.788 4.478 7.977 1.00 86.88 185 THR A O 1
ATOM 1487 N N . ALA A 1 186 ? -3.827 6.337 8.808 1.00 84.06 186 ALA A N 1
ATOM 1488 C CA . ALA A 1 186 ? -4.949 7.240 8.563 1.00 84.06 186 ALA A CA 1
ATOM 1489 C C . ALA A 1 186 ? -4.964 7.803 7.131 1.00 84.06 186 ALA A C 1
ATOM 1491 O O . ALA A 1 186 ? -5.972 8.356 6.693 1.00 84.06 186 ALA A O 1
ATOM 1492 N N . ASP A 1 187 ? -3.849 7.690 6.404 1.00 90.69 187 ASP A N 1
ATOM 1493 C CA . ASP A 1 187 ? -3.748 8.215 5.047 1.00 90.69 187 ASP A CA 1
ATOM 1494 C C . ASP A 1 187 ? -4.406 7.273 4.044 1.00 90.69 187 ASP A C 1
ATOM 1496 O O . ASP A 1 187 ? -4.277 6.050 4.130 1.00 90.69 187 ASP A O 1
ATOM 1500 N N . VAL A 1 188 ? -5.048 7.850 3.028 1.00 92.94 188 VAL A N 1
ATOM 1501 C CA . VAL A 1 188 ? -5.552 7.080 1.890 1.00 92.94 188 VAL A CA 1
ATOM 1502 C C . VAL A 1 188 ? -4.358 6.595 1.058 1.00 92.94 188 VAL A C 1
ATOM 1504 O O . VAL A 1 188 ? -3.531 7.417 0.644 1.00 92.94 188 VAL A O 1
ATOM 1507 N N . PRO A 1 189 ? -4.241 5.284 0.781 1.00 96.69 189 PRO A N 1
ATOM 1508 C CA . PRO A 1 189 ? -3.169 4.773 -0.058 1.00 96.69 189 PRO A CA 1
ATOM 1509 C C . PRO A 1 189 ? -3.239 5.329 -1.486 1.00 96.69 189 PRO A C 1
ATOM 1511 O O . PRO A 1 189 ? -4.307 5.652 -2.014 1.00 96.69 189 PRO A O 1
ATOM 1514 N N . ASN A 1 190 ? -2.082 5.411 -2.139 1.00 98.00 190 ASN A N 1
ATOM 1515 C CA . ASN A 1 190 ? -1.962 5.813 -3.538 1.00 98.00 190 ASN A CA 1
ATOM 1516 C C . ASN A 1 190 ? -1.016 4.895 -4.314 1.00 98.00 190 ASN A C 1
ATOM 1518 O O . ASN A 1 190 ? -0.193 4.172 -3.750 1.00 98.00 190 ASN A O 1
ATOM 1522 N N . LEU A 1 191 ? -1.146 4.949 -5.634 1.00 98.69 191 LEU A N 1
ATOM 1523 C CA . LEU A 1 191 ? -0.281 4.265 -6.575 1.00 98.69 191 LEU A CA 1
ATOM 1524 C C . LEU A 1 191 ? 0.658 5.283 -7.217 1.00 98.69 191 LEU A C 1
ATOM 1526 O O . LEU A 1 191 ? 0.212 6.270 -7.803 1.00 98.69 191 LEU A O 1
ATOM 1530 N N . ARG A 1 192 ? 1.960 5.017 -7.164 1.00 98.62 192 ARG A N 1
ATOM 1531 C CA . ARG A 1 192 ? 2.981 5.812 -7.848 1.00 98.62 192 ARG A CA 1
ATOM 1532 C C . ARG A 1 192 ? 3.600 5.009 -8.976 1.00 98.62 192 ARG A C 1
ATOM 1534 O O . ARG A 1 192 ? 4.191 3.956 -8.738 1.00 98.62 192 ARG A O 1
ATOM 1541 N N . VAL A 1 193 ? 3.522 5.551 -10.184 1.00 98.56 193 VAL A N 1
ATOM 1542 C CA . VAL A 1 193 ? 4.209 5.031 -11.364 1.00 98.56 193 VAL A CA 1
ATOM 1543 C C . VAL A 1 193 ? 5.368 5.955 -11.689 1.00 98.56 193 VAL A C 1
ATOM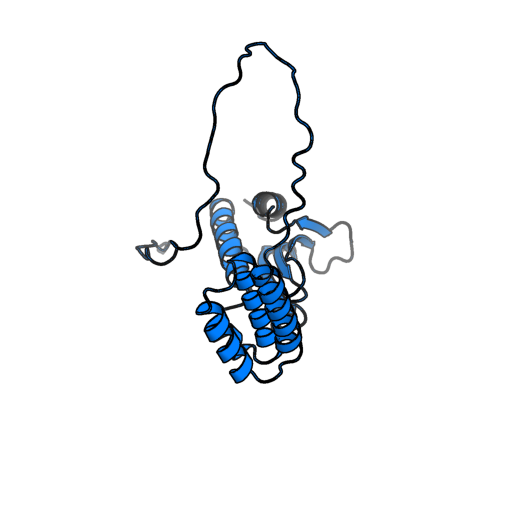 1545 O O . VAL A 1 193 ? 5.187 7.163 -11.812 1.00 98.56 193 VAL A O 1
ATOM 1548 N N . GLU A 1 194 ? 6.560 5.397 -11.835 1.00 97.62 194 GLU A N 1
ATOM 1549 C CA . GLU A 1 194 ? 7.773 6.171 -12.072 1.00 97.62 194 GLU A CA 1
ATOM 1550 C C . GLU A 1 194 ? 8.662 5.487 -13.107 1.00 97.62 194 GLU A C 1
ATOM 1552 O O . GLU A 1 194 ? 8.868 4.273 -13.040 1.00 97.62 194 GLU A O 1
ATOM 1557 N N . LYS A 1 195 ? 9.244 6.280 -14.011 1.00 96.69 195 LYS A N 1
ATOM 1558 C CA . LYS A 1 195 ? 10.365 5.896 -14.869 1.00 96.69 195 LYS A CA 1
ATOM 1559 C C . LYS A 1 195 ? 11.518 6.857 -14.640 1.00 96.69 195 LYS A C 1
ATOM 1561 O O . LYS A 1 195 ? 11.321 8.068 -14.685 1.00 96.69 195 LYS A O 1
ATOM 1566 N N . LEU A 1 196 ? 12.717 6.330 -14.416 1.00 95.75 196 LEU A N 1
ATOM 1567 C CA . LEU A 1 196 ? 13.917 7.147 -14.265 1.00 95.75 196 LEU A CA 1
ATOM 1568 C C . LEU A 1 196 ? 15.181 6.445 -14.750 1.00 95.75 196 LEU A C 1
ATOM 1570 O O . LEU A 1 196 ? 15.258 5.218 -14.703 1.00 95.75 196 LEU A O 1
ATOM 1574 N N . GLN A 1 197 ? 16.202 7.209 -15.132 1.00 95.38 197 GLN A N 1
ATOM 1575 C CA . GLN A 1 197 ? 17.547 6.673 -15.348 1.00 95.38 197 GLN A CA 1
ATOM 1576 C C . GLN A 1 197 ? 18.407 6.819 -14.086 1.00 95.38 197 GLN A C 1
ATOM 1578 O O . GLN A 1 197 ? 18.710 7.924 -13.629 1.00 95.38 197 GLN A O 1
ATOM 1583 N N . VAL A 1 198 ? 18.810 5.693 -13.493 1.00 90.56 198 VAL A N 1
ATOM 1584 C CA . VAL A 1 198 ? 19.534 5.680 -12.215 1.00 90.56 198 VAL A CA 1
ATOM 1585 C C . VAL A 1 198 ? 20.934 6.273 -12.390 1.00 90.56 198 VAL A C 1
ATOM 1587 O O . VAL A 1 198 ? 21.729 5.785 -13.190 1.00 90.56 198 VAL A O 1
ATOM 1590 N N . GLY A 1 199 ? 21.257 7.281 -11.575 1.00 88.38 199 GLY A N 1
ATOM 1591 C CA . GLY A 1 199 ? 22.555 7.964 -11.587 1.00 88.38 199 GLY A CA 1
ATOM 1592 C C . GLY A 1 199 ? 22.658 9.114 -12.593 1.00 88.38 199 GLY A C 1
ATOM 1593 O O . GLY A 1 199 ? 23.700 9.762 -12.648 1.00 88.38 199 GLY A O 1
ATOM 1594 N N . SER A 1 200 ? 21.598 9.391 -13.356 1.00 88.25 200 SER A N 1
ATOM 1595 C CA . SER A 1 200 ? 21.526 10.578 -14.208 1.00 88.25 200 SER A CA 1
ATOM 1596 C C . SER A 1 200 ? 21.230 11.824 -13.366 1.00 88.25 200 SER A C 1
ATOM 1598 O O . SER A 1 200 ? 20.394 11.783 -12.463 1.00 88.25 200 SER A O 1
ATOM 1600 N N . GLN A 1 201 ? 21.917 12.935 -13.650 1.00 84.44 201 GLN A N 1
ATOM 1601 C CA . GLN A 1 201 ? 21.603 14.244 -13.055 1.00 84.44 201 GLN A CA 1
ATOM 1602 C C . GLN A 1 201 ? 20.549 15.018 -13.857 1.00 84.44 201 GLN A C 1
ATOM 1604 O O . GLN A 1 201 ? 20.032 16.033 -13.388 1.00 84.44 201 GLN A O 1
ATOM 1609 N N . ASP A 1 202 ? 20.224 14.546 -15.059 1.00 86.38 202 ASP A N 1
ATOM 1610 C CA . ASP A 1 202 ? 19.238 15.180 -15.916 1.00 86.38 202 ASP A CA 1
ATOM 1611 C C . ASP A 1 202 ? 17.822 14.835 -15.440 1.00 86.38 202 ASP A C 1
ATOM 1613 O O . ASP A 1 202 ? 17.371 13.689 -15.500 1.00 86.38 202 ASP A O 1
ATOM 1617 N N . LYS A 1 203 ? 17.111 15.860 -14.965 1.00 79.38 203 LYS A N 1
ATOM 1618 C CA . LYS A 1 203 ? 15.742 15.738 -14.456 1.00 79.38 203 LYS A CA 1
ATOM 1619 C C . LYS A 1 203 ? 14.734 15.363 -15.543 1.00 79.38 203 LYS A C 1
ATOM 1621 O O . LYS A 1 203 ? 13.674 14.851 -15.199 1.00 79.38 203 LYS A O 1
ATOM 1626 N N . THR A 1 204 ? 15.042 15.595 -16.822 1.00 84.50 204 THR A N 1
ATOM 1627 C CA . THR A 1 204 ? 14.156 15.215 -17.937 1.00 84.50 204 THR A CA 1
ATOM 1628 C C . THR A 1 204 ? 14.070 13.699 -18.119 1.00 84.50 204 THR A C 1
ATOM 1630 O O . THR A 1 204 ? 13.076 13.194 -18.633 1.00 84.50 204 THR A O 1
ATOM 1633 N N . ASN A 1 205 ? 15.044 12.956 -17.584 1.00 86.50 205 ASN A N 1
ATOM 1634 C CA . ASN A 1 205 ? 15.041 11.497 -17.561 1.00 86.50 205 ASN A CA 1
ATOM 1635 C C . ASN A 1 205 ? 14.180 10.915 -16.439 1.00 86.50 205 ASN A C 1
ATOM 1637 O O . ASN A 1 205 ? 14.329 9.735 -16.134 1.00 86.50 205 ASN A O 1
ATOM 1641 N N . ARG A 1 206 ? 13.312 11.713 -15.803 1.00 93.00 206 ARG A N 1
ATOM 1642 C CA . ARG A 1 206 ? 12.364 11.260 -14.785 1.00 93.00 206 ARG A CA 1
ATOM 1643 C C . ARG A 1 206 ? 10.939 11.590 -15.206 1.00 93.00 206 ARG A C 1
ATOM 1645 O O . ARG A 1 206 ? 10.607 12.729 -15.512 1.00 93.00 206 ARG A O 1
ATOM 1652 N N . GLU A 1 207 ? 10.089 10.581 -15.150 1.00 95.31 207 GLU A N 1
ATOM 1653 C CA . GLU A 1 207 ? 8.659 10.677 -15.395 1.00 95.31 207 GLU A CA 1
ATOM 1654 C C . GLU A 1 207 ? 7.937 10.051 -14.200 1.00 95.31 207 GLU A C 1
ATOM 1656 O O . GLU A 1 207 ? 8.262 8.933 -13.804 1.00 95.31 207 GLU A O 1
ATOM 1661 N N . GLU A 1 208 ? 6.975 10.761 -13.614 1.00 96.69 208 GLU A N 1
ATOM 1662 C CA . GLU A 1 208 ? 6.216 10.300 -12.449 1.00 96.69 208 GLU A CA 1
ATOM 1663 C C . GLU A 1 208 ? 4.726 10.594 -12.651 1.00 96.69 208 GLU A C 1
ATOM 1665 O O . GLU A 1 208 ? 4.355 11.632 -13.201 1.00 96.69 208 GLU A O 1
ATOM 1670 N N . ALA A 1 209 ? 3.877 9.670 -12.212 1.00 97.94 209 ALA A N 1
ATOM 1671 C CA . ALA A 1 209 ? 2.433 9.834 -12.167 1.00 97.94 209 ALA A CA 1
ATOM 1672 C C . ALA A 1 209 ? 1.875 9.211 -10.882 1.00 97.94 209 ALA A C 1
ATOM 1674 O O . ALA A 1 209 ? 2.328 8.149 -10.445 1.00 97.94 209 ALA A O 1
ATOM 1675 N N . LEU A 1 210 ? 0.879 9.874 -10.296 1.00 98.19 210 LEU A N 1
ATOM 1676 C CA . LEU A 1 210 ? 0.173 9.424 -9.101 1.00 98.19 210 LEU A CA 1
ATOM 1677 C C . LEU A 1 210 ? -1.272 9.086 -9.454 1.00 98.19 210 LEU A C 1
ATOM 1679 O O . LEU A 1 210 ? -1.924 9.813 -10.203 1.00 98.19 210 LEU A O 1
ATOM 1683 N N . PHE A 1 211 ? -1.762 7.994 -8.883 1.00 98.44 211 PHE A N 1
ATOM 1684 C CA . PHE A 1 211 ? -3.119 7.502 -9.067 1.00 98.44 211 PHE A CA 1
ATOM 1685 C C . PHE A 1 211 ? -3.716 7.131 -7.714 1.00 98.44 211 PHE A C 1
ATOM 1687 O O . PHE A 1 211 ? -3.007 6.762 -6.774 1.00 98.44 211 PHE A O 1
ATOM 1694 N N . THR A 1 212 ? -5.037 7.199 -7.616 1.00 97.81 212 THR A N 1
ATOM 1695 C CA . THR A 1 212 ? -5.749 6.600 -6.482 1.00 97.81 212 THR A CA 1
ATOM 1696 C C . THR A 1 212 ? -5.768 5.077 -6.620 1.00 97.81 212 THR A C 1
ATOM 1698 O O . THR A 1 212 ? -5.617 4.539 -7.718 1.00 97.81 212 THR A O 1
ATOM 1701 N N . VAL A 1 213 ? -6.012 4.361 -5.523 1.00 96.44 213 VAL A N 1
ATOM 1702 C CA . VAL A 1 213 ? -6.150 2.892 -5.541 1.00 96.44 213 VAL A CA 1
ATOM 1703 C C . VAL A 1 213 ? -7.363 2.395 -6.331 1.00 96.44 213 VAL A C 1
ATOM 1705 O O . VAL A 1 213 ? -7.414 1.234 -6.708 1.00 96.44 213 VAL A O 1
ATOM 1708 N N . LEU A 1 214 ? -8.314 3.272 -6.660 1.00 96.62 214 LEU A N 1
ATOM 1709 C CA . LEU A 1 214 ? -9.430 2.949 -7.557 1.00 96.62 214 LEU A CA 1
ATOM 1710 C C . LEU A 1 214 ? -9.027 2.984 -9.041 1.00 96.62 214 LEU A C 1
ATOM 1712 O O . LEU A 1 214 ? -9.794 2.571 -9.904 1.00 96.62 214 LEU A O 1
ATOM 1716 N N . GLN A 1 215 ? -7.834 3.491 -9.354 1.00 98.06 215 GLN A N 1
ATOM 1717 C CA . GLN A 1 215 ? -7.331 3.696 -10.713 1.00 98.06 215 GLN A CA 1
ATOM 1718 C C . GLN A 1 215 ? -6.198 2.717 -11.060 1.00 98.06 215 GLN A C 1
ATOM 1720 O O . GLN A 1 215 ? -5.291 3.065 -11.819 1.00 98.06 215 GLN A O 1
ATOM 1725 N N . VAL A 1 216 ? -6.243 1.494 -10.516 1.00 98.06 216 VAL A N 1
ATOM 1726 C CA . VAL A 1 216 ? -5.233 0.443 -10.752 1.00 98.06 216 VAL A CA 1
ATOM 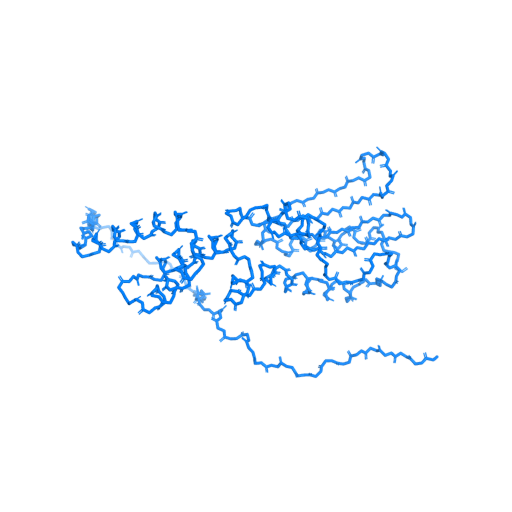1727 C C . VAL A 1 216 ? -5.000 0.212 -12.243 1.00 98.06 216 VAL A C 1
ATOM 1729 O O . VAL A 1 216 ? -3.850 0.206 -12.671 1.00 98.06 216 VAL A O 1
ATOM 1732 N N . ASP A 1 217 ? -6.063 0.112 -13.042 1.00 97.94 217 ASP A N 1
ATOM 1733 C CA . ASP A 1 217 ? -5.946 -0.150 -14.482 1.00 97.94 217 ASP A CA 1
ATOM 1734 C C . ASP A 1 217 ? -5.208 0.977 -15.224 1.00 97.94 217 ASP A C 1
ATOM 1736 O O . ASP A 1 217 ? -4.388 0.721 -16.107 1.00 97.94 217 ASP A O 1
ATOM 1740 N N . LEU A 1 218 ? -5.440 2.237 -14.833 1.00 98.44 218 LEU A N 1
ATOM 1741 C CA . LEU A 1 218 ? -4.747 3.395 -15.411 1.00 98.44 218 LEU A CA 1
ATOM 1742 C C . LEU A 1 218 ? -3.273 3.429 -14.992 1.00 98.44 218 LEU A C 1
ATOM 1744 O O . LEU A 1 218 ? -2.397 3.708 -15.816 1.00 98.44 218 LEU A O 1
ATOM 1748 N N . ALA A 1 219 ? -2.990 3.117 -13.725 1.00 98.62 219 ALA A N 1
ATOM 1749 C CA . ALA A 1 219 ? -1.629 3.031 -13.210 1.00 98.62 219 ALA A CA 1
ATOM 1750 C C . ALA A 1 219 ? -0.844 1.899 -13.898 1.00 98.62 219 ALA A C 1
ATOM 1752 O O . ALA A 1 219 ? 0.298 2.091 -14.322 1.00 98.62 219 ALA A O 1
ATOM 1753 N N . GLU A 1 220 ? -1.472 0.739 -14.086 1.00 98.44 220 GLU A N 1
ATOM 1754 C CA . GLU A 1 220 ? -0.919 -0.391 -14.829 1.00 98.44 220 GLU A CA 1
ATOM 1755 C C . GLU A 1 220 ? -0.662 -0.029 -16.296 1.00 98.44 220 GLU A C 1
ATOM 1757 O O . GLU A 1 220 ? 0.439 -0.263 -16.801 1.00 98.44 220 GLU A O 1
ATOM 1762 N N . GLN A 1 221 ? -1.628 0.593 -16.979 1.00 98.31 221 GLN A N 1
ATOM 1763 C CA . GLN A 1 221 ? -1.454 1.038 -18.362 1.00 98.31 221 GLN A CA 1
ATOM 1764 C C . GLN A 1 221 ? -0.264 1.995 -18.488 1.00 98.31 221 GLN A C 1
ATOM 1766 O O . GLN A 1 221 ? 0.555 1.853 -19.402 1.00 98.31 221 GLN A O 1
ATOM 1771 N N . LYS A 1 222 ? -0.132 2.942 -17.550 1.00 98.44 222 LYS A N 1
ATOM 1772 C CA . LYS A 1 222 ? 0.992 3.880 -17.522 1.00 98.44 222 LYS A CA 1
ATOM 1773 C C . LYS A 1 222 ? 2.320 3.164 -17.289 1.00 98.44 222 LYS A C 1
ATOM 1775 O O . LYS A 1 222 ? 3.297 3.448 -17.983 1.00 98.44 222 LYS A O 1
ATOM 1780 N N . TYR A 1 223 ? 2.355 2.216 -16.358 1.00 98.38 223 TYR A N 1
ATOM 1781 C CA . TYR A 1 223 ? 3.545 1.418 -16.071 1.00 98.38 223 TYR A CA 1
ATOM 1782 C C . TYR A 1 223 ? 3.996 0.613 -17.296 1.00 98.38 223 TYR A C 1
ATOM 1784 O O . TYR A 1 223 ? 5.164 0.671 -17.682 1.00 98.38 223 TYR A O 1
ATOM 1792 N N . ARG A 1 224 ? 3.064 -0.053 -17.984 1.00 97.56 224 ARG A N 1
ATOM 1793 C CA . ARG A 1 224 ? 3.348 -0.783 -19.228 1.00 97.56 224 ARG A CA 1
ATOM 1794 C C . ARG A 1 224 ? 3.808 0.137 -20.355 1.00 97.56 224 ARG A C 1
ATOM 1796 O O . ARG A 1 224 ? 4.733 -0.211 -21.082 1.00 97.56 224 ARG A O 1
ATOM 1803 N N . GLN A 1 225 ? 3.217 1.328 -20.486 1.00 97.12 225 GLN A N 1
ATOM 1804 C CA . GLN A 1 225 ? 3.678 2.334 -21.449 1.00 97.12 225 GLN A CA 1
ATOM 1805 C C . GLN A 1 225 ? 5.152 2.689 -21.209 1.00 97.12 225 GLN A C 1
ATOM 1807 O O . GLN A 1 225 ? 5.924 2.762 -22.161 1.00 97.12 225 GLN A O 1
ATOM 1812 N N . MET A 1 226 ? 5.551 2.871 -19.948 1.00 96.69 226 MET A N 1
ATOM 1813 C CA . MET A 1 226 ? 6.948 3.120 -19.594 1.00 96.69 226 MET A CA 1
ATOM 1814 C C . MET A 1 226 ? 7.837 1.909 -19.899 1.00 96.69 226 MET A C 1
ATOM 1816 O O . MET A 1 226 ? 8.915 2.091 -20.466 1.00 96.69 226 MET A O 1
ATOM 1820 N N . LEU A 1 227 ? 7.385 0.687 -19.594 1.00 96.69 227 LEU A N 1
ATOM 1821 C CA . LEU A 1 227 ? 8.131 -0.540 -19.895 1.00 96.69 227 LEU A CA 1
ATOM 1822 C C . LEU A 1 227 ? 8.418 -0.706 -21.388 1.00 96.69 227 LEU A C 1
ATOM 1824 O O . LEU A 1 227 ? 9.556 -1.002 -21.734 1.00 96.69 227 LEU A O 1
ATOM 1828 N N . ARG A 1 228 ? 7.457 -0.422 -22.278 1.00 96.12 228 ARG A N 1
ATOM 1829 C CA . ARG A 1 228 ? 7.673 -0.481 -23.743 1.00 96.12 228 ARG A CA 1
ATOM 1830 C C . ARG A 1 228 ? 8.837 0.380 -24.228 1.00 96.12 228 ARG A C 1
ATOM 1832 O O . ARG A 1 228 ? 9.392 0.102 -25.281 1.00 96.12 228 ARG A O 1
ATOM 1839 N N . THR A 1 229 ? 9.194 1.430 -23.487 1.00 94.88 229 THR A N 1
ATOM 1840 C CA . THR A 1 229 ? 10.306 2.317 -23.861 1.00 94.88 229 THR A CA 1
ATOM 1841 C C . THR A 1 229 ? 11.676 1.818 -23.404 1.00 94.88 229 THR A C 1
ATOM 1843 O O . THR A 1 229 ? 12.679 2.347 -23.868 1.00 94.88 229 THR A O 1
ATOM 1846 N N . ILE A 1 230 ? 11.734 0.840 -22.491 1.00 94.62 230 ILE A N 1
ATOM 1847 C CA . ILE A 1 230 ? 12.986 0.427 -21.827 1.00 94.62 230 ILE A CA 1
ATOM 1848 C C . ILE A 1 230 ? 13.235 -1.086 -21.837 1.00 94.62 230 ILE A C 1
ATOM 1850 O O . ILE A 1 230 ? 14.362 -1.512 -21.592 1.00 94.62 230 ILE A O 1
ATOM 1854 N N . VAL A 1 231 ? 12.203 -1.895 -22.083 1.00 92.12 231 VAL A N 1
ATOM 1855 C CA . VAL A 1 231 ? 12.317 -3.335 -22.319 1.00 92.12 231 VAL A CA 1
ATOM 1856 C C . VAL A 1 231 ? 12.523 -3.521 -23.816 1.00 92.12 231 VAL A C 1
ATOM 1858 O O . VAL A 1 231 ? 11.645 -3.183 -24.610 1.00 92.12 231 VAL A O 1
ATOM 1861 N N . HIS A 1 232 ? 13.689 -4.027 -24.204 1.00 74.75 232 HIS A N 1
ATOM 1862 C CA . HIS A 1 232 ? 13.941 -4.416 -25.586 1.00 74.75 232 HIS A CA 1
ATOM 1863 C C . HIS A 1 232 ? 13.133 -5.683 -25.894 1.00 74.75 232 HIS A C 1
ATOM 1865 O O . HIS A 1 232 ? 13.186 -6.636 -25.118 1.00 74.75 232 HIS A O 1
ATOM 1871 N N . GLN A 1 233 ? 12.345 -5.644 -26.971 1.00 56.75 233 GLN A N 1
ATOM 1872 C CA . GLN A 1 233 ? 11.640 -6.813 -27.506 1.00 56.75 233 GLN A CA 1
ATOM 1873 C C . GLN A 1 233 ? 12.605 -7.746 -28.232 1.00 56.75 233 GLN A C 1
ATOM 1875 O O . GLN A 1 233 ? 13.539 -7.220 -28.882 1.00 56.75 233 GLN A O 1
#

Radius of gyration: 24.85 Å; chains: 1; bounding box: 73×47×54 Å